Protein AF-A0A7S0RTR4-F1 (afdb_monomer_lite)

Organism: NCBI:txid1411642

InterPro domains:
  IPR001807 Chloride channel [PF00654] (13-163)
  IPR014743 Chloride channel, core [SSF81340] (13-173)
  IPR051280 Voltage-gated chloride channel/antiporter [PTHR11689] (12-235)

Structure (mmCIF, N/CA/C/O backbone):
data_AF-A0A7S0RTR4-F1
#
_entry.id   AF-A0A7S0RTR4-F1
#
loop_
_atom_site.group_PDB
_atom_site.id
_atom_site.type_symbol
_atom_site.label_atom_id
_atom_site.label_alt_id
_atom_site.label_comp_id
_atom_site.label_asym_id
_atom_site.label_entity_id
_atom_site.label_seq_id
_atom_site.pdbx_PDB_ins_code
_atom_site.Cartn_x
_atom_site.Cartn_y
_atom_site.Cartn_z
_atom_site.occupancy
_atom_site.B_iso_or_equiv
_atom_site.auth_seq_id
_atom_site.auth_comp_id
_atom_site.auth_asym_id
_atom_site.auth_atom_id
_atom_site.pdbx_PDB_model_num
ATOM 1 N N . TRP A 1 1 ? -17.927 -25.003 34.134 1.00 46.00 1 TRP A N 1
ATOM 2 C CA . TRP A 1 1 ? -18.240 -23.881 35.046 1.00 46.00 1 TRP A CA 1
ATOM 3 C C . TRP A 1 1 ? -17.272 -22.696 34.957 1.00 46.00 1 TRP A C 1
ATOM 5 O O . TRP A 1 1 ? -17.671 -21.596 35.304 1.00 46.00 1 TRP A O 1
ATOM 15 N N . THR A 1 2 ? -16.043 -22.855 34.451 1.00 53.84 2 THR A N 1
ATOM 16 C CA . THR A 1 2 ? -15.096 -21.739 34.222 1.00 53.84 2 THR A CA 1
ATOM 17 C C . THR A 1 2 ? -15.276 -21.030 32.872 1.00 53.84 2 THR A C 1
ATOM 19 O O . THR A 1 2 ? -15.109 -19.818 32.799 1.00 53.84 2 THR A O 1
ATOM 22 N N . SER A 1 3 ? -15.687 -21.747 31.818 1.00 53.72 3 SER A N 1
ATOM 23 C CA . SER A 1 3 ? -15.863 -21.176 30.467 1.00 53.72 3 SER A CA 1
ATOM 24 C C . SER A 1 3 ? -17.001 -20.142 30.365 1.00 53.72 3 SER A C 1
ATOM 26 O O . SER A 1 3 ? -16.826 -19.113 29.719 1.00 53.72 3 SER A O 1
ATOM 28 N N . SER A 1 4 ? -18.122 -20.342 31.071 1.00 60.97 4 SER A N 1
ATOM 29 C CA . SER A 1 4 ? -19.261 -19.409 31.041 1.00 60.97 4 SER A CA 1
ATOM 30 C C . SER A 1 4 ? -18.952 -18.061 31.700 1.00 60.97 4 SER A C 1
ATOM 32 O O . SER A 1 4 ? -19.387 -17.031 31.198 1.00 60.97 4 SER A O 1
ATOM 34 N N . ARG A 1 5 ? -18.146 -18.049 32.773 1.00 59.66 5 ARG A N 1
ATOM 35 C CA . ARG A 1 5 ? -17.701 -16.811 33.437 1.00 59.66 5 ARG A CA 1
ATOM 36 C C . ARG A 1 5 ? -16.736 -15.997 32.576 1.00 59.66 5 ARG A C 1
ATOM 38 O O . ARG A 1 5 ? -16.834 -14.775 32.560 1.00 59.66 5 ARG A O 1
ATOM 45 N N . LEU A 1 6 ? -15.844 -16.683 31.858 1.00 61.94 6 LEU A N 1
ATOM 46 C CA . LEU A 1 6 ? -14.823 -16.064 31.011 1.00 61.94 6 LEU A CA 1
ATOM 47 C C . LEU A 1 6 ? -15.450 -15.357 29.801 1.00 61.94 6 LEU A C 1
ATOM 49 O O . LEU A 1 6 ? -15.063 -14.237 29.472 1.00 61.94 6 LEU A O 1
ATOM 53 N N . MET A 1 7 ? -16.483 -15.961 29.206 1.00 59.41 7 MET A N 1
ATOM 54 C CA . MET A 1 7 ? -17.283 -15.305 28.169 1.00 59.41 7 MET A CA 1
ATOM 55 C C . MET A 1 7 ? -18.061 -14.107 28.720 1.00 59.41 7 MET A C 1
ATOM 57 O O . MET A 1 7 ? -18.040 -13.057 28.094 1.00 59.41 7 MET A O 1
ATOM 61 N N . THR A 1 8 ? -18.668 -14.199 29.911 1.00 61.03 8 THR A N 1
ATOM 62 C CA . THR A 1 8 ? -19.395 -13.051 30.488 1.00 61.03 8 THR A CA 1
ATOM 63 C C . THR A 1 8 ? -18.504 -11.867 30.860 1.00 61.03 8 THR A C 1
ATOM 65 O O . THR A 1 8 ? -18.966 -10.735 30.788 1.00 61.03 8 THR A O 1
ATOM 68 N N . THR A 1 9 ? -17.232 -12.088 31.209 1.00 59.88 9 THR A N 1
ATOM 69 C CA . THR A 1 9 ? -16.267 -10.989 31.404 1.00 59.88 9 THR A CA 1
ATOM 70 C C . THR A 1 9 ? -15.889 -10.292 30.098 1.00 59.88 9 THR A C 1
ATOM 72 O O . THR A 1 9 ? -15.644 -9.098 30.112 1.00 59.88 9 THR A O 1
ATOM 75 N N . MET A 1 10 ? -15.907 -10.993 28.960 1.00 61.84 10 MET A N 1
ATOM 76 C CA . MET A 1 10 ? -15.590 -10.408 27.647 1.00 61.84 10 MET A CA 1
ATOM 77 C C . MET A 1 10 ? -16.754 -9.612 27.030 1.00 61.84 10 MET A C 1
ATOM 79 O O . MET A 1 10 ? -16.586 -9.007 25.978 1.00 61.84 10 MET A O 1
ATOM 83 N N . LEU A 1 11 ? -17.933 -9.613 27.665 1.00 70.25 11 LEU A N 1
ATOM 84 C CA . LEU A 1 11 ? -19.121 -8.880 27.206 1.00 70.25 11 LEU A CA 1
ATOM 85 C C . LEU A 1 11 ? -19.118 -7.396 27.607 1.00 70.25 11 LEU A C 1
ATOM 87 O O . LEU A 1 11 ? -20.042 -6.672 27.248 1.00 70.25 11 LEU A O 1
ATOM 91 N N . CYS A 1 12 ? -18.131 -6.940 28.382 1.00 82.56 12 CYS A N 1
ATOM 92 C CA . CYS A 1 12 ? -17.994 -5.525 28.700 1.00 82.56 12 CYS A CA 1
ATOM 93 C C . CYS A 1 12 ? -17.461 -4.765 27.476 1.00 82.56 12 CYS A C 1
ATOM 95 O O . CYS A 1 12 ? -16.435 -5.147 26.912 1.00 82.56 12 CYS A O 1
ATOM 97 N N . ASP A 1 13 ? -18.103 -3.650 27.112 1.00 84.31 13 ASP A N 1
ATOM 98 C CA . ASP A 1 13 ? -17.699 -2.821 25.965 1.00 84.31 13 ASP A CA 1
ATOM 99 C C . ASP A 1 13 ? -16.234 -2.359 26.047 1.00 84.31 13 ASP A C 1
ATOM 101 O O . ASP A 1 13 ? -15.577 -2.173 25.024 1.00 84.31 13 ASP A O 1
ATOM 105 N N . LEU A 1 14 ? -15.707 -2.175 27.264 1.00 82.19 14 LEU A N 1
ATOM 106 C CA . LEU A 1 14 ? -14.312 -1.790 27.488 1.00 82.19 14 LEU A CA 1
ATOM 107 C C . LEU A 1 14 ? -13.348 -2.906 27.089 1.00 82.19 14 LEU A C 1
ATOM 109 O O . LEU A 1 14 ? -12.435 -2.669 26.301 1.00 82.19 14 LEU A O 1
ATOM 113 N N . ASP A 1 15 ? -13.582 -4.121 27.581 1.00 83.94 15 ASP A N 1
ATOM 114 C CA . ASP A 1 15 ? -12.740 -5.272 27.261 1.00 83.94 15 ASP A CA 1
ATOM 115 C C . ASP A 1 15 ? -12.837 -5.599 25.766 1.00 83.94 15 ASP A C 1
ATOM 117 O O . ASP A 1 15 ? -11.818 -5.818 25.111 1.00 83.94 15 ASP A O 1
ATOM 121 N N . GLN A 1 16 ? -14.041 -5.531 25.187 1.00 86.69 16 GLN A N 1
ATOM 122 C CA . GLN A 1 16 ? -14.240 -5.729 23.752 1.00 86.69 16 GLN A CA 1
ATOM 123 C C . GLN A 1 16 ? -13.432 -4.723 22.919 1.00 86.69 16 GLN A C 1
ATOM 125 O O . GLN A 1 16 ? -12.787 -5.117 21.946 1.00 86.69 16 GLN A O 1
ATOM 130 N N . ARG A 1 17 ? -13.419 -3.440 23.300 1.00 87.06 17 ARG A N 1
ATOM 131 C CA . ARG A 1 17 ? -12.598 -2.421 22.627 1.00 87.06 17 ARG A CA 1
ATOM 132 C C . ARG A 1 17 ? -11.110 -2.722 22.748 1.00 87.06 17 ARG A C 1
ATOM 134 O O . ARG A 1 17 ? -10.417 -2.656 21.741 1.00 87.06 17 ARG A O 1
ATOM 141 N N . GLU A 1 18 ? -10.622 -3.107 23.928 1.00 89.50 18 GLU A N 1
ATOM 142 C CA . GLU A 1 18 ? -9.210 -3.476 24.111 1.00 89.50 18 GLU A CA 1
ATOM 143 C C . GLU A 1 18 ? -8.804 -4.664 23.224 1.00 89.50 18 GLU A C 1
ATOM 145 O O . GLU A 1 18 ? -7.737 -4.632 22.605 1.00 89.50 18 GLU A O 1
ATOM 150 N N . PHE A 1 19 ? -9.657 -5.688 23.107 1.00 90.81 19 PHE A N 1
ATOM 151 C CA . PHE A 1 19 ? -9.400 -6.833 22.228 1.00 90.81 19 PHE A CA 1
ATOM 152 C C . PHE A 1 19 ? -9.439 -6.460 20.744 1.00 90.81 19 PHE A C 1
ATOM 154 O O . PHE A 1 19 ? -8.596 -6.938 19.983 1.00 90.81 19 PHE A O 1
ATOM 161 N N . ILE A 1 20 ? -10.367 -5.594 20.325 1.00 91.62 20 ILE A N 1
ATOM 162 C CA . ILE A 1 20 ? -10.422 -5.091 18.944 1.00 91.62 20 ILE A CA 1
ATOM 163 C C . ILE A 1 20 ? -9.161 -4.279 18.625 1.00 91.62 20 ILE A C 1
ATOM 165 O O . ILE A 1 20 ? -8.545 -4.512 17.586 1.00 91.62 20 ILE A O 1
ATOM 169 N N . SER A 1 21 ? -8.725 -3.397 19.529 1.00 92.81 21 SER A N 1
ATOM 170 C CA . SER A 1 21 ? -7.491 -2.617 19.376 1.00 92.81 21 SER A CA 1
ATOM 171 C C . SER A 1 21 ? -6.255 -3.512 19.282 1.00 92.81 21 SER A C 1
ATOM 173 O O . SER A 1 21 ? -5.418 -3.326 18.398 1.00 92.81 21 SER A O 1
ATOM 175 N N . ALA A 1 22 ? -6.155 -4.525 20.148 1.00 94.19 22 ALA A N 1
ATOM 176 C CA . ALA A 1 22 ? -5.071 -5.502 20.100 1.00 94.19 22 ALA A CA 1
ATOM 177 C C . ALA A 1 22 ? -5.092 -6.312 18.792 1.00 94.19 22 ALA A C 1
ATOM 179 O O . ALA A 1 22 ? -4.041 -6.557 18.195 1.00 94.19 22 ALA A O 1
ATOM 180 N N . GLY A 1 23 ? -6.278 -6.688 18.306 1.00 94.81 23 GLY A N 1
ATOM 181 C CA . GLY A 1 23 ? -6.461 -7.368 17.023 1.00 94.81 23 GLY A CA 1
ATOM 182 C C . GLY A 1 23 ? -6.037 -6.508 15.831 1.00 94.81 23 GLY A C 1
ATOM 183 O O . GLY A 1 23 ? -5.263 -6.972 14.995 1.00 94.81 23 GLY A O 1
ATOM 184 N N . ALA A 1 24 ? -6.468 -5.244 15.789 1.00 94.50 24 ALA A N 1
ATOM 185 C CA . ALA A 1 24 ? -6.083 -4.283 14.754 1.00 94.50 24 ALA A CA 1
ATOM 186 C C . ALA A 1 24 ? -4.562 -4.052 14.730 1.00 94.50 24 ALA A C 1
ATOM 188 O O . ALA A 1 24 ? -3.939 -4.152 13.670 1.00 94.50 24 ALA A O 1
ATOM 189 N N . ALA A 1 25 ? -3.947 -3.849 15.902 1.00 95.81 25 ALA A N 1
ATOM 190 C CA . ALA A 1 25 ? -2.497 -3.716 16.029 1.00 95.81 25 ALA A CA 1
ATOM 191 C C . ALA A 1 25 ? -1.758 -4.965 15.524 1.00 95.81 25 ALA A C 1
ATOM 193 O O . ALA A 1 25 ? -0.760 -4.853 14.812 1.00 95.81 25 ALA A O 1
ATOM 194 N N . SER A 1 26 ? -2.269 -6.155 15.851 1.00 96.31 26 SER A N 1
ATOM 195 C CA . SER A 1 26 ? -1.676 -7.433 15.441 1.00 96.31 26 SER A CA 1
ATOM 196 C C . SER A 1 26 ? -1.783 -7.682 13.938 1.00 96.31 26 SER A C 1
ATOM 198 O O . SER A 1 26 ? -0.823 -8.153 13.331 1.00 96.31 26 SER A O 1
ATOM 200 N N . GLY A 1 27 ? -2.913 -7.324 13.323 1.00 94.50 27 GLY A N 1
ATOM 201 C CA . GLY A 1 27 ? -3.106 -7.423 11.876 1.00 94.50 27 GLY A CA 1
ATOM 202 C C . GLY A 1 27 ? -2.126 -6.542 11.101 1.00 94.50 27 GLY A C 1
ATOM 203 O O . GLY A 1 27 ? -1.465 -7.018 10.179 1.00 94.50 27 GLY A O 1
ATOM 204 N N . LEU A 1 28 ? -1.956 -5.286 11.522 1.00 94.31 28 LEU A N 1
ATOM 205 C CA . LEU A 1 28 ? -0.977 -4.382 10.909 1.00 94.31 28 LEU A CA 1
ATOM 206 C C . LEU A 1 28 ? 0.467 -4.836 11.132 1.00 94.31 28 LEU A C 1
ATOM 208 O O . LEU A 1 28 ? 1.286 -4.774 10.214 1.00 94.31 28 LEU A O 1
ATOM 212 N N . ALA A 1 29 ? 0.776 -5.336 12.328 1.00 94.81 29 ALA A N 1
ATOM 213 C CA . ALA A 1 29 ? 2.088 -5.888 12.640 1.00 94.81 29 ALA A CA 1
ATOM 214 C C . ALA A 1 29 ? 2.427 -7.112 11.776 1.00 94.81 29 ALA A C 1
ATOM 216 O O . ALA A 1 29 ? 3.575 -7.259 11.359 1.00 94.81 29 ALA A O 1
ATOM 217 N N . ALA A 1 30 ? 1.448 -7.970 11.476 1.00 93.25 30 ALA A N 1
ATOM 218 C CA . ALA A 1 30 ? 1.622 -9.097 10.564 1.00 93.25 30 ALA A CA 1
ATOM 219 C C . ALA A 1 30 ? 1.778 -8.636 9.101 1.00 93.25 30 ALA A C 1
ATOM 221 O O . ALA A 1 30 ? 2.654 -9.125 8.391 1.00 93.25 30 ALA A O 1
ATOM 222 N N . ALA A 1 31 ? 0.985 -7.658 8.653 1.00 91.62 31 ALA A N 1
ATOM 223 C CA . ALA A 1 31 ? 1.050 -7.158 7.278 1.00 91.62 31 ALA A CA 1
ATOM 224 C C . ALA A 1 31 ? 2.413 -6.523 6.943 1.00 91.62 31 ALA A C 1
ATOM 226 O O . ALA A 1 31 ? 3.018 -6.859 5.926 1.00 91.62 31 ALA A O 1
ATOM 227 N N . PHE A 1 32 ? 2.922 -5.653 7.821 1.00 90.06 32 PHE A N 1
ATOM 228 C CA . PHE A 1 32 ? 4.122 -4.846 7.553 1.00 90.06 32 PHE A CA 1
ATOM 229 C C . PHE A 1 32 ? 5.375 -5.284 8.321 1.00 90.06 32 PHE A C 1
ATOM 231 O O . PHE A 1 32 ? 6.444 -4.711 8.130 1.00 90.06 32 PHE A O 1
ATOM 238 N N . GLY A 1 33 ? 5.265 -6.242 9.247 1.00 90.00 33 GLY A N 1
ATOM 239 C CA . GLY A 1 33 ? 6.377 -6.608 10.133 1.00 90.00 33 GLY A CA 1
ATOM 240 C C . GLY A 1 33 ? 6.748 -5.513 11.148 1.00 90.00 33 GLY A C 1
ATOM 241 O O . GLY A 1 33 ? 7.863 -5.509 11.665 1.00 90.00 33 GLY A O 1
ATOM 242 N N . ALA A 1 34 ? 5.840 -4.568 11.432 1.00 92.56 34 ALA A N 1
ATOM 243 C CA . ALA A 1 34 ? 6.093 -3.384 12.259 1.00 92.56 34 ALA A CA 1
ATOM 244 C C . ALA A 1 34 ? 5.172 -3.335 13.503 1.00 92.56 34 ALA A C 1
ATOM 246 O O . ALA A 1 34 ? 4.148 -2.645 13.489 1.00 92.56 34 ALA A O 1
ATOM 247 N N . PRO A 1 35 ? 5.516 -4.024 14.611 1.00 93.81 35 PRO A N 1
ATOM 248 C CA . PRO A 1 35 ? 4.633 -4.146 15.775 1.00 93.81 35 PRO A CA 1
ATOM 249 C C . PRO A 1 35 ? 4.355 -2.814 16.479 1.00 93.81 35 PRO A C 1
ATOM 251 O O . PRO A 1 35 ? 3.227 -2.561 16.889 1.00 93.81 35 PRO A O 1
ATOM 254 N N . ILE A 1 36 ? 5.352 -1.927 16.574 1.00 95.25 36 ILE A N 1
ATOM 255 C CA . ILE A 1 36 ? 5.169 -0.593 17.170 1.00 95.25 36 ILE A CA 1
ATOM 256 C C . ILE A 1 36 ? 4.231 0.258 16.303 1.00 95.25 36 ILE A C 1
ATOM 258 O O . ILE A 1 36 ? 3.356 0.932 16.838 1.00 95.25 36 ILE A O 1
ATOM 262 N N . GLY A 1 37 ? 4.367 0.180 14.974 1.00 94.12 37 GLY A N 1
ATOM 263 C CA . GLY A 1 37 ? 3.492 0.887 14.035 1.00 94.12 37 GLY A CA 1
ATOM 264 C C . GLY A 1 37 ? 2.032 0.449 14.161 1.00 94.12 37 GLY A C 1
ATOM 265 O O . GLY A 1 37 ? 1.149 1.296 14.235 1.00 94.12 37 GLY A O 1
ATOM 266 N N . GLY A 1 38 ? 1.780 -0.859 14.291 1.00 94.06 38 GLY A N 1
ATOM 267 C CA . GLY A 1 38 ? 0.431 -1.385 14.522 1.00 94.06 38 GLY A CA 1
ATOM 268 C C . GLY A 1 38 ? -0.201 -0.883 15.825 1.00 94.06 38 GLY A C 1
ATOM 269 O O . GLY A 1 38 ? -1.381 -0.539 15.847 1.00 94.06 38 GLY A O 1
ATOM 270 N N . VAL A 1 39 ? 0.578 -0.785 16.909 1.00 95.25 39 VAL A N 1
ATOM 271 C CA . VAL A 1 39 ? 0.089 -0.240 18.190 1.00 95.25 39 VAL A CA 1
ATOM 272 C C . VAL A 1 39 ? -0.204 1.254 18.091 1.00 95.25 39 VAL A C 1
ATOM 274 O O . VAL A 1 39 ? -1.216 1.694 18.625 1.00 95.25 39 VAL A O 1
ATOM 277 N N . LEU A 1 40 ? 0.650 2.026 17.413 1.00 94.75 40 LEU A N 1
ATOM 278 C CA . LEU A 1 40 ? 0.428 3.458 17.191 1.00 94.75 40 LEU A CA 1
ATOM 279 C C . LEU A 1 40 ? -0.821 3.716 16.341 1.00 94.75 40 LEU A C 1
ATOM 281 O O . LEU A 1 40 ? -1.595 4.605 16.673 1.00 94.75 40 LEU A O 1
ATOM 285 N N . PHE A 1 41 ? -1.070 2.890 15.325 1.00 93.75 41 PHE A N 1
ATOM 286 C CA . PHE A 1 41 ? -2.312 2.953 14.557 1.00 93.75 41 PHE A CA 1
ATOM 287 C C . PHE A 1 41 ? -3.541 2.653 15.423 1.00 93.75 41 PHE A C 1
ATOM 289 O O . PHE A 1 41 ? -4.530 3.378 15.382 1.00 93.75 41 PHE A O 1
ATOM 296 N N . ALA A 1 42 ? -3.489 1.599 16.244 1.00 92.69 42 ALA A N 1
ATOM 297 C CA . ALA A 1 42 ? -4.597 1.284 17.144 1.00 92.69 42 ALA A CA 1
ATOM 298 C C . ALA A 1 42 ? -4.831 2.403 18.177 1.00 92.69 42 ALA A C 1
ATOM 300 O O . ALA A 1 42 ? -5.971 2.685 18.532 1.00 92.69 42 ALA A O 1
ATOM 301 N N . LEU A 1 43 ? -3.760 3.056 18.632 1.00 91.06 43 LEU A N 1
ATOM 302 C CA . LEU A 1 43 ? -3.807 4.244 19.484 1.00 91.06 43 LEU A CA 1
ATOM 303 C C . LEU A 1 43 ? -4.506 5.430 18.808 1.00 91.06 43 LEU A C 1
ATOM 305 O O . LEU A 1 43 ? -5.279 6.121 19.465 1.00 91.06 43 LEU A O 1
ATOM 309 N N . GLU A 1 44 ? -4.225 5.663 17.528 1.00 91.88 44 GLU A N 1
ATOM 310 C CA . GLU A 1 44 ? -4.778 6.771 16.743 1.00 91.88 44 GLU A CA 1
ATOM 311 C C . GLU A 1 44 ? -6.267 6.566 16.413 1.00 91.88 44 GLU A C 1
ATOM 313 O O . GLU A 1 44 ? -7.063 7.490 16.570 1.00 91.88 44 GLU A O 1
ATOM 318 N N . GLU A 1 45 ? -6.662 5.345 16.038 1.00 88.19 45 GLU A N 1
ATOM 319 C CA . GLU A 1 45 ? -8.001 5.059 15.500 1.00 88.19 45 GLU A CA 1
ATOM 320 C C . GLU A 1 45 ? -8.997 4.478 16.521 1.00 88.19 45 GLU A C 1
ATOM 322 O O . GLU A 1 45 ? -10.205 4.696 16.411 1.00 88.19 45 GLU A O 1
ATOM 327 N N . ALA A 1 46 ? -8.544 3.703 17.515 1.00 77.19 46 ALA A N 1
ATOM 328 C CA . ALA A 1 46 ? -9.454 2.840 18.277 1.00 77.19 46 ALA A CA 1
ATOM 329 C C . ALA A 1 46 ? -9.970 3.434 19.600 1.00 77.19 46 ALA A C 1
ATOM 331 O O . ALA A 1 46 ? -10.999 2.974 20.107 1.00 77.19 46 ALA A O 1
ATOM 332 N N . SER A 1 47 ? -9.312 4.439 20.198 1.00 68.75 47 SER A N 1
ATOM 333 C CA . SER A 1 47 ? -9.854 5.065 21.415 1.00 68.75 47 SER A CA 1
ATOM 334 C C . SER A 1 47 ? -9.307 6.457 21.724 1.00 68.75 47 SER A C 1
ATOM 336 O O . SER A 1 47 ? -8.101 6.669 21.728 1.00 68.75 47 SER A O 1
ATOM 338 N N . SER A 1 48 ? -10.188 7.362 22.159 1.00 75.31 48 SER A N 1
ATOM 339 C CA . SER A 1 48 ? -9.806 8.689 22.669 1.00 75.31 48 SER A CA 1
ATOM 340 C C . SER A 1 48 ? -9.139 8.661 24.054 1.00 75.31 48 SER A C 1
ATOM 342 O O . SER A 1 48 ? -8.467 9.618 24.425 1.00 75.31 48 SER A O 1
ATOM 344 N N . PHE A 1 49 ? -9.328 7.588 24.833 1.00 78.44 49 PHE A N 1
ATOM 345 C CA . PHE A 1 49 ? -8.742 7.419 26.166 1.00 78.44 49 PHE A CA 1
ATOM 346 C C . PHE A 1 49 ? -7.940 6.124 26.220 1.00 78.44 49 PHE A C 1
ATOM 348 O O . PHE A 1 49 ? -8.518 5.039 26.202 1.00 78.44 49 PHE A O 1
ATOM 355 N N . TRP A 1 50 ? -6.616 6.245 26.326 1.00 86.06 50 TRP A N 1
ATOM 356 C CA . TRP A 1 50 ? -5.709 5.104 26.263 1.00 86.06 50 TRP A CA 1
ATOM 357 C C . TRP A 1 50 ? -4.886 4.936 27.544 1.00 86.06 50 TRP A C 1
ATOM 359 O O . TRP A 1 50 ? -4.285 5.879 28.055 1.00 86.06 50 TRP A O 1
ATOM 369 N N . SER A 1 51 ? -4.835 3.705 28.059 1.00 89.00 51 SER A N 1
ATOM 370 C CA . SER A 1 51 ? -4.082 3.334 29.264 1.00 89.00 51 SER A CA 1
ATOM 371 C C . SER A 1 51 ? -2.776 2.624 28.910 1.00 89.00 51 SER A C 1
ATOM 373 O O . SER A 1 51 ? -2.735 1.789 28.008 1.00 89.00 51 SER A O 1
ATOM 375 N N . HIS A 1 52 ? -1.718 2.860 29.695 1.00 90.50 52 HIS A N 1
ATOM 376 C CA . HIS A 1 52 ? -0.428 2.170 29.541 1.00 90.50 52 HIS A CA 1
ATOM 377 C C . HIS A 1 52 ? -0.547 0.636 29.554 1.00 90.50 52 HIS A C 1
ATOM 379 O O . HIS A 1 52 ? 0.214 -0.052 28.872 1.00 90.50 52 HIS A O 1
ATOM 385 N N . LYS A 1 53 ? -1.517 0.082 30.298 1.00 90.56 53 LYS A N 1
ATOM 386 C CA . LYS A 1 53 ? -1.754 -1.371 30.335 1.00 90.56 53 LYS A CA 1
ATOM 387 C C . LYS A 1 53 ? -2.243 -1.895 28.983 1.00 90.56 53 LYS A C 1
ATOM 389 O O . LYS A 1 53 ? -1.825 -2.973 28.569 1.00 90.56 53 LYS A O 1
ATOM 394 N N . VAL A 1 54 ? -3.082 -1.124 28.292 1.00 90.19 54 VAL A N 1
ATOM 395 C CA . VAL A 1 54 ? -3.615 -1.470 26.967 1.00 90.19 54 VAL A CA 1
ATOM 396 C C . VAL A 1 54 ? -2.510 -1.401 25.923 1.00 90.19 54 VAL A C 1
ATOM 398 O O . VAL A 1 54 ? -2.395 -2.320 25.114 1.00 90.19 54 VAL A O 1
ATOM 401 N N . THR A 1 55 ? -1.624 -0.398 26.003 1.00 93.50 55 THR A N 1
ATOM 402 C CA . THR A 1 55 ? -0.450 -0.303 25.116 1.00 93.50 55 THR A CA 1
ATOM 403 C C . THR A 1 55 ? 0.385 -1.572 25.182 1.00 93.50 55 THR A C 1
ATOM 405 O O . THR A 1 55 ? 0.713 -2.149 24.151 1.00 93.50 55 THR A O 1
ATOM 408 N N . TRP A 1 56 ? 0.706 -2.028 26.396 1.00 94.81 56 TRP A N 1
ATOM 409 C CA . TRP A 1 56 ? 1.536 -3.214 26.580 1.00 94.81 56 TRP A CA 1
ATOM 410 C C . TRP A 1 56 ? 0.856 -4.488 26.070 1.00 94.81 56 TRP A C 1
ATOM 412 O O . TRP A 1 56 ? 1.497 -5.307 25.416 1.00 94.81 56 TRP A O 1
ATOM 422 N N . ARG A 1 57 ? -0.453 -4.636 26.313 1.00 93.88 57 ARG A N 1
ATOM 423 C CA . ARG A 1 57 ? -1.248 -5.765 25.801 1.00 93.88 57 ARG A CA 1
ATOM 424 C C . ARG A 1 57 ? -1.269 -5.797 24.271 1.00 93.88 57 ARG A C 1
ATOM 426 O O . ARG A 1 57 ? -1.002 -6.848 23.695 1.00 93.88 57 ARG A O 1
ATOM 433 N N . CYS A 1 58 ? -1.517 -4.653 23.630 1.00 94.88 58 CYS A N 1
ATOM 434 C CA . CYS A 1 58 ? -1.516 -4.528 22.170 1.00 94.88 58 CYS A CA 1
ATOM 435 C C . CYS A 1 58 ? -0.120 -4.746 21.575 1.00 94.88 58 CYS A C 1
ATOM 437 O O . CYS A 1 58 ? 0.022 -5.363 20.525 1.00 94.88 58 CYS A O 1
ATOM 439 N N . PHE A 1 59 ? 0.927 -4.263 22.247 1.00 95.94 59 PHE A N 1
ATOM 440 C CA . PHE A 1 59 ? 2.302 -4.475 21.806 1.00 95.94 59 PHE A CA 1
ATOM 441 C C . PHE A 1 59 ? 2.696 -5.946 21.870 1.00 95.94 59 PHE A C 1
ATOM 443 O O . PHE A 1 59 ? 3.268 -6.464 20.915 1.00 95.94 59 PHE A O 1
ATOM 450 N N . LEU A 1 60 ? 2.352 -6.637 22.960 1.00 96.44 60 LEU A N 1
ATOM 451 C CA . LEU A 1 60 ? 2.628 -8.061 23.092 1.00 96.44 60 LEU A CA 1
ATOM 452 C C . LEU A 1 60 ? 1.892 -8.871 22.019 1.00 96.44 60 LEU A C 1
ATOM 454 O O . LEU A 1 60 ? 2.504 -9.736 21.396 1.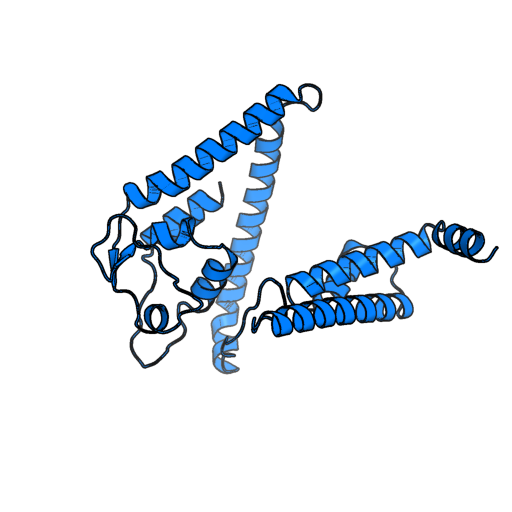00 96.44 60 LEU A O 1
ATOM 458 N N . SER A 1 61 ? 0.612 -8.580 21.763 1.00 96.56 61 SER A N 1
ATOM 459 C CA . SER A 1 61 ? -0.142 -9.274 20.714 1.00 96.56 61 SER A CA 1
ATOM 460 C C . SER A 1 61 ? 0.449 -9.016 19.324 1.00 96.56 61 SER A C 1
ATOM 462 O O . SER A 1 61 ? 0.656 -9.960 18.562 1.00 96.56 61 SER A O 1
ATOM 464 N N . ALA A 1 62 ? 0.814 -7.766 19.027 1.00 96.50 62 ALA A N 1
ATOM 465 C CA . ALA A 1 62 ? 1.447 -7.379 17.772 1.00 96.50 62 ALA A CA 1
ATOM 466 C C . ALA A 1 62 ? 2.815 -8.044 17.566 1.00 96.50 62 ALA A C 1
ATOM 468 O O . ALA A 1 62 ? 3.083 -8.592 16.498 1.00 96.50 62 ALA A O 1
ATOM 469 N N . ALA A 1 63 ? 3.662 -8.059 18.598 1.00 95.69 63 ALA A N 1
ATOM 470 C CA . ALA A 1 63 ? 4.965 -8.716 18.552 1.00 95.69 63 ALA A CA 1
ATOM 471 C C . ALA A 1 63 ? 4.835 -10.231 18.337 1.00 95.69 63 ALA A C 1
ATOM 473 O O . ALA A 1 63 ? 5.593 -10.807 17.557 1.00 95.69 63 ALA A O 1
ATOM 474 N N . MET A 1 64 ? 3.856 -10.875 18.984 1.00 95.75 64 MET A N 1
ATOM 475 C CA . MET A 1 64 ? 3.577 -12.296 18.766 1.00 95.75 64 MET A CA 1
ATOM 476 C C . MET A 1 64 ? 3.080 -12.571 17.348 1.00 95.75 64 MET A C 1
ATOM 478 O O . MET A 1 64 ? 3.523 -13.542 16.742 1.00 95.75 64 MET A O 1
ATOM 482 N N . ALA A 1 65 ? 2.227 -11.714 16.784 1.00 95.19 65 ALA A N 1
ATOM 483 C CA . ALA A 1 65 ? 1.763 -11.866 15.407 1.00 95.19 65 ALA A CA 1
ATOM 484 C C . ALA A 1 65 ? 2.921 -11.804 14.395 1.00 95.19 65 ALA A C 1
ATOM 486 O O . ALA A 1 65 ? 3.055 -12.706 13.566 1.00 95.19 65 ALA A O 1
ATOM 487 N N . SER A 1 66 ? 3.806 -10.806 14.507 1.00 92.69 66 SER A N 1
ATOM 488 C CA . SER A 1 66 ? 5.004 -10.723 13.658 1.00 92.69 66 SER A CA 1
ATOM 489 C C . SER A 1 66 ? 5.949 -11.912 13.873 1.00 92.69 66 SER A C 1
ATOM 491 O O . SER A 1 66 ? 6.489 -12.447 12.908 1.00 92.69 66 SER A O 1
ATOM 493 N N . PHE A 1 67 ? 6.127 -12.370 15.118 1.00 91.75 67 PHE A N 1
ATOM 494 C CA . PHE A 1 67 ? 6.958 -13.538 15.421 1.00 91.75 67 PHE A CA 1
ATOM 495 C C . PHE A 1 67 ? 6.413 -14.823 14.784 1.00 91.75 67 PHE A C 1
ATOM 497 O O . PHE A 1 67 ? 7.172 -15.568 14.161 1.00 91.75 67 PHE A O 1
ATOM 504 N N . VAL A 1 68 ? 5.106 -15.076 14.906 1.00 93.38 68 VAL A N 1
ATOM 505 C CA . VAL A 1 68 ? 4.457 -16.258 14.319 1.00 93.38 68 VAL A CA 1
ATOM 506 C C . VAL A 1 68 ? 4.596 -16.232 12.802 1.00 93.38 68 VAL A C 1
ATOM 508 O O . VAL A 1 68 ? 5.037 -17.225 12.226 1.00 93.38 68 VAL A O 1
ATOM 511 N N . LEU A 1 69 ? 4.300 -15.099 12.158 1.00 91.00 69 LEU A N 1
ATOM 512 C CA . LEU A 1 69 ? 4.426 -14.984 10.706 1.00 91.00 69 LEU A CA 1
ATOM 513 C C . LEU A 1 69 ? 5.876 -15.163 10.241 1.00 91.00 69 LEU A C 1
ATOM 515 O O . LEU A 1 69 ? 6.129 -15.942 9.329 1.00 91.00 69 LEU A O 1
ATOM 519 N N . SER A 1 70 ? 6.840 -14.523 10.904 1.00 87.50 70 SER A N 1
ATOM 520 C CA . SER A 1 70 ? 8.257 -14.670 10.557 1.00 87.50 70 SER A CA 1
ATOM 521 C C . SER A 1 70 ? 8.758 -16.107 10.754 1.00 87.50 70 SER A C 1
ATOM 523 O O . SER A 1 70 ? 9.569 -16.596 9.966 1.00 87.50 70 SER A O 1
ATOM 525 N N . THR A 1 71 ? 8.247 -16.815 11.765 1.00 89.38 71 THR A N 1
ATOM 526 C CA . THR A 1 71 ? 8.570 -18.231 11.990 1.00 89.38 71 THR A CA 1
ATOM 527 C C . THR A 1 71 ? 8.002 -19.108 10.877 1.00 89.38 71 THR A C 1
ATOM 529 O O . THR A 1 71 ? 8.723 -19.945 10.339 1.00 89.38 71 THR A O 1
ATOM 532 N N . LEU A 1 72 ? 6.743 -18.888 10.487 1.00 88.81 72 LEU A N 1
ATOM 533 C CA . LEU A 1 72 ? 6.109 -19.616 9.385 1.00 88.81 72 LEU A CA 1
ATOM 534 C C . LEU A 1 72 ? 6.818 -19.351 8.052 1.00 88.81 72 LEU A C 1
ATOM 536 O O . LEU A 1 72 ? 7.141 -20.297 7.336 1.00 88.81 72 LEU A O 1
ATOM 540 N N . ASN A 1 73 ? 7.143 -18.092 7.759 1.00 86.62 73 ASN A N 1
ATOM 541 C CA . ASN A 1 73 ? 7.910 -17.713 6.573 1.00 86.62 73 ASN A CA 1
ATOM 542 C C . ASN A 1 73 ? 9.261 -18.434 6.536 1.00 86.62 73 ASN A C 1
ATOM 544 O O . ASN A 1 73 ? 9.606 -19.035 5.522 1.00 86.62 73 ASN A O 1
ATOM 548 N N . ARG A 1 74 ? 9.978 -18.481 7.667 1.00 83.31 74 ARG A N 1
ATOM 549 C CA . ARG A 1 74 ? 11.242 -19.221 7.780 1.00 83.31 74 ARG A CA 1
ATOM 550 C C . ARG A 1 74 ? 11.069 -20.724 7.552 1.00 83.31 74 ARG A C 1
ATOM 552 O O . ARG A 1 74 ? 11.922 -21.324 6.908 1.00 83.31 74 ARG A O 1
ATOM 559 N N . CYS A 1 75 ? 9.987 -21.335 8.039 1.00 84.38 75 CYS A N 1
ATOM 560 C CA . CYS A 1 75 ? 9.682 -2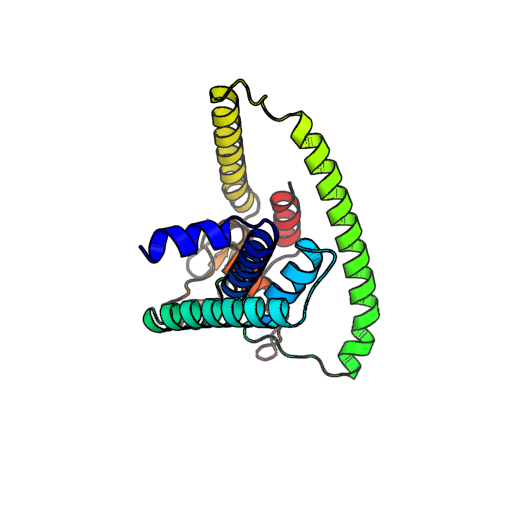2.744 7.758 1.00 84.38 75 CYS A CA 1
ATOM 561 C C . CYS A 1 75 ? 9.470 -23.015 6.260 1.00 84.38 75 CYS A C 1
ATOM 563 O O . CYS A 1 75 ? 9.772 -24.110 5.794 1.00 84.38 75 CYS A O 1
ATOM 565 N N . HIS A 1 76 ? 8.985 -22.021 5.516 1.00 79.56 76 HIS A N 1
ATOM 566 C CA . HIS A 1 76 ? 8.790 -22.076 4.068 1.00 79.56 76 HIS A CA 1
ATOM 567 C C . HIS A 1 76 ? 9.960 -21.476 3.258 1.00 79.56 76 HIS A C 1
ATOM 569 O O . HIS A 1 76 ? 9.815 -21.271 2.058 1.00 79.56 76 HIS A O 1
ATOM 575 N N . ASN A 1 77 ? 11.123 -21.232 3.881 1.00 72.19 77 ASN A N 1
ATOM 576 C CA . ASN A 1 77 ? 12.318 -20.617 3.274 1.00 72.19 77 ASN A CA 1
ATOM 577 C C . ASN A 1 77 ? 12.126 -19.191 2.718 1.00 72.19 77 ASN A C 1
ATOM 579 O O . ASN A 1 77 ? 12.934 -18.728 1.917 1.00 72.19 77 ASN A O 1
ATOM 583 N N . PHE A 1 78 ? 11.114 -18.456 3.179 1.00 70.19 78 PHE A N 1
ATOM 584 C CA . PHE A 1 78 ? 10.970 -17.031 2.885 1.00 70.19 78 PHE A CA 1
ATOM 585 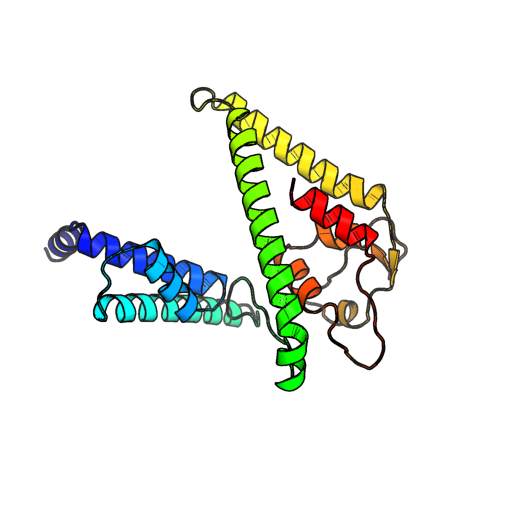C C . PHE A 1 78 ? 11.791 -16.183 3.866 1.00 70.19 78 PHE A C 1
ATOM 587 O O . PHE A 1 78 ? 11.806 -16.424 5.077 1.00 70.19 78 PHE A O 1
ATOM 594 N N . THR A 1 79 ? 12.456 -15.146 3.356 1.00 65.56 79 THR A N 1
ATOM 595 C CA . THR A 1 79 ? 13.310 -14.222 4.131 1.00 65.56 79 THR A CA 1
ATOM 596 C C . THR A 1 79 ? 12.556 -12.996 4.665 1.00 65.56 79 THR A C 1
ATOM 598 O O . THR A 1 79 ? 13.163 -12.062 5.191 1.00 65.56 79 THR A O 1
ATOM 601 N N . THR A 1 80 ? 11.226 -12.987 4.566 1.00 67.88 80 THR A N 1
ATOM 602 C CA . THR A 1 80 ? 10.377 -11.829 4.868 1.00 67.88 80 THR A CA 1
ATOM 603 C C . THR A 1 80 ? 9.892 -11.813 6.324 1.00 67.88 80 THR A C 1
ATOM 605 O O . THR A 1 80 ? 9.467 -12.824 6.891 1.00 67.88 80 THR A O 1
ATOM 608 N N . THR A 1 81 ? 9.952 -10.637 6.956 1.00 69.50 81 THR A N 1
ATOM 609 C CA . THR A 1 81 ? 9.511 -10.401 8.349 1.00 69.50 81 THR A CA 1
ATOM 610 C C . THR A 1 81 ? 8.025 -10.052 8.474 1.00 69.50 81 THR A C 1
ATOM 612 O O . THR A 1 81 ? 7.447 -10.200 9.550 1.00 69.50 81 THR A O 1
ATOM 615 N N . GLY A 1 82 ? 7.405 -9.617 7.379 1.00 75.94 82 GLY A N 1
ATOM 616 C CA . GLY A 1 82 ? 5.975 -9.357 7.225 1.00 75.94 82 GLY A CA 1
ATOM 617 C C . GLY A 1 82 ? 5.513 -9.789 5.833 1.00 75.94 82 GLY A C 1
ATOM 618 O O . GLY A 1 82 ? 6.323 -10.278 5.045 1.00 75.94 82 GLY A O 1
ATOM 619 N N . MET A 1 83 ? 4.229 -9.604 5.524 1.00 78.81 83 MET A N 1
ATOM 620 C CA . MET A 1 83 ? 3.692 -9.898 4.186 1.00 78.81 83 MET A CA 1
ATOM 621 C C . MET A 1 83 ? 4.313 -8.994 3.113 1.00 78.81 83 MET A C 1
ATOM 623 O O . MET A 1 83 ? 4.615 -9.460 2.024 1.00 78.81 83 MET A O 1
ATOM 627 N N . ILE A 1 84 ? 4.563 -7.725 3.447 1.00 79.62 84 ILE A N 1
ATOM 628 C CA . ILE A 1 84 ? 5.322 -6.788 2.613 1.00 79.62 84 ILE A CA 1
ATOM 629 C C . ILE A 1 84 ? 6.616 -6.451 3.355 1.00 79.62 84 ILE A C 1
ATOM 631 O O . ILE A 1 84 ? 6.573 -5.900 4.456 1.00 79.62 84 ILE A O 1
ATOM 635 N N . SER A 1 85 ? 7.772 -6.782 2.772 1.00 73.69 85 SER A N 1
ATOM 636 C CA . SER A 1 85 ? 9.081 -6.578 3.401 1.00 73.69 85 SER A CA 1
ATOM 637 C C . SER A 1 85 ? 9.949 -5.641 2.563 1.00 73.69 85 SER A C 1
ATOM 639 O O . SER A 1 85 ? 10.356 -5.964 1.453 1.00 73.69 85 SER A O 1
ATOM 641 N N . LEU A 1 86 ? 10.239 -4.457 3.104 1.00 75.25 86 LEU A N 1
ATOM 642 C CA . LEU A 1 86 ? 11.109 -3.459 2.477 1.00 75.25 86 LEU A CA 1
ATOM 643 C C . LEU A 1 86 ? 12.536 -3.610 3.014 1.00 75.25 86 LEU A C 1
ATOM 645 O O . LEU A 1 86 ? 12.980 -2.841 3.867 1.00 75.25 86 LEU A O 1
ATOM 649 N N . ASN A 1 87 ? 13.244 -4.635 2.542 1.00 66.69 87 ASN A N 1
ATOM 650 C CA . ASN A 1 87 ? 14.622 -4.903 2.952 1.00 66.69 87 ASN A CA 1
ATOM 651 C C . ASN A 1 87 ? 15.630 -4.265 1.986 1.00 66.69 87 ASN A C 1
ATOM 653 O O . ASN A 1 87 ? 15.414 -4.233 0.775 1.00 66.69 87 ASN A O 1
ATOM 657 N N . GLY A 1 88 ? 16.763 -3.813 2.530 1.00 66.00 88 GLY A N 1
ATOM 658 C CA . GLY A 1 88 ? 17.917 -3.371 1.740 1.00 66.00 88 GLY A CA 1
ATOM 659 C C . GLY A 1 88 ? 17.982 -1.877 1.420 1.00 66.00 88 GLY A C 1
ATOM 660 O O . GLY A 1 88 ? 18.929 -1.462 0.774 1.00 66.00 88 GLY A O 1
ATOM 661 N N . LEU A 1 89 ? 17.048 -1.050 1.905 1.00 71.69 89 LEU A N 1
ATOM 662 C CA . LEU A 1 89 ? 17.093 0.395 1.656 1.00 71.69 89 LEU A CA 1
ATOM 663 C C . LEU A 1 89 ? 18.259 1.060 2.407 1.00 71.69 89 LEU A C 1
ATOM 665 O O . LEU A 1 89 ? 18.307 1.069 3.642 1.00 71.69 89 LEU A O 1
ATOM 669 N N . LYS A 1 90 ? 19.192 1.665 1.667 1.00 70.56 90 LYS A N 1
ATOM 670 C CA . LYS A 1 90 ? 20.329 2.399 2.239 1.00 70.56 90 LYS A CA 1
ATOM 671 C C . LYS A 1 90 ? 19.894 3.725 2.871 1.00 70.56 90 LYS A C 1
ATOM 673 O O . LYS A 1 90 ? 19.300 4.583 2.222 1.00 70.56 90 LYS A O 1
ATOM 678 N N . SER A 1 91 ? 20.264 3.945 4.134 1.00 70.88 91 SER A N 1
ATOM 679 C CA . SER A 1 91 ? 20.008 5.219 4.814 1.00 70.88 91 SER A CA 1
ATOM 680 C C . SER A 1 91 ? 20.885 6.347 4.237 1.00 70.88 91 SER A C 1
ATOM 682 O O . SER A 1 91 ? 22.111 6.177 4.197 1.00 70.88 91 SER A O 1
ATOM 684 N N . PRO A 1 92 ? 20.321 7.511 3.852 1.00 75.75 92 PRO A N 1
ATOM 685 C CA . PRO A 1 92 ? 21.114 8.649 3.394 1.00 75.75 92 PRO A CA 1
ATOM 686 C C . PRO A 1 92 ? 21.982 9.222 4.519 1.00 75.75 92 PRO A C 1
ATOM 688 O O . PRO A 1 92 ? 21.639 9.134 5.700 1.00 75.75 92 PRO A O 1
ATOM 691 N N . SER A 1 93 ? 23.085 9.885 4.162 1.00 84.56 93 SER A N 1
ATOM 692 C CA . SER A 1 93 ? 23.856 10.675 5.132 1.00 84.56 93 SER A CA 1
ATOM 693 C C . SER A 1 93 ? 23.044 11.873 5.652 1.00 84.56 93 SER A C 1
ATOM 695 O O . SER A 1 93 ? 22.144 12.372 4.975 1.00 84.56 93 SER A O 1
ATOM 697 N N . ARG A 1 94 ? 23.383 12.387 6.846 1.00 83.69 94 ARG A N 1
ATOM 698 C CA . ARG A 1 94 ? 22.666 13.516 7.485 1.00 83.69 94 ARG A CA 1
ATOM 699 C C . ARG A 1 94 ? 22.570 14.749 6.579 1.00 83.69 94 ARG A C 1
ATOM 701 O O . ARG A 1 94 ? 21.531 15.399 6.527 1.00 83.69 94 ARG A O 1
ATOM 708 N N . THR A 1 95 ? 23.638 15.043 5.840 1.00 84.19 95 THR A N 1
ATOM 709 C CA . THR A 1 95 ? 23.696 16.174 4.906 1.00 84.19 95 THR A CA 1
ATOM 710 C C . THR A 1 95 ? 22.769 15.964 3.708 1.00 84.19 95 THR A C 1
ATOM 712 O O . THR A 1 95 ? 22.064 16.888 3.316 1.00 84.19 95 THR A O 1
ATOM 715 N N . GLN A 1 96 ? 22.705 14.746 3.157 1.00 84.50 96 GLN A N 1
ATOM 716 C CA . GLN A 1 96 ? 21.766 14.411 2.077 1.00 84.50 96 GLN A CA 1
ATOM 717 C C . GLN A 1 96 ? 20.311 14.514 2.544 1.00 84.50 96 GLN A C 1
ATOM 719 O O . GLN A 1 96 ? 19.480 15.057 1.823 1.00 84.50 96 GLN A O 1
ATOM 724 N N . TRP A 1 97 ? 20.027 14.074 3.772 1.00 87.12 97 TRP A N 1
ATOM 725 C CA . TRP A 1 97 ? 18.711 14.212 4.397 1.00 87.12 97 TRP A CA 1
ATOM 726 C C . TRP A 1 97 ? 18.251 15.672 4.459 1.00 87.12 97 TRP A C 1
ATOM 728 O O . TRP A 1 97 ? 17.125 15.977 4.077 1.00 87.12 97 TRP A O 1
ATOM 738 N N . ALA A 1 98 ? 19.132 16.586 4.881 1.00 88.62 98 ALA A N 1
ATOM 739 C CA . ALA A 1 98 ? 18.811 18.010 4.973 1.00 88.62 98 ALA A CA 1
ATOM 740 C C . ALA A 1 98 ? 18.489 18.635 3.603 1.00 88.62 98 ALA A C 1
ATOM 742 O O . ALA A 1 98 ? 17.535 19.402 3.492 1.00 88.62 98 ALA A O 1
ATOM 743 N N . TYR A 1 99 ? 19.234 18.274 2.551 1.00 90.94 99 TYR A N 1
ATOM 744 C CA . TYR A 1 99 ? 18.974 18.764 1.191 1.00 90.94 99 TYR A CA 1
ATOM 745 C C . TYR A 1 99 ? 17.705 18.176 0.559 1.00 90.94 99 TYR A C 1
ATOM 747 O O . TYR A 1 99 ? 17.063 18.843 -0.249 1.00 90.94 99 TYR A O 1
ATOM 755 N N . GLN A 1 100 ? 17.329 16.944 0.911 1.00 89.81 100 GLN A N 1
ATOM 756 C CA . GLN A 1 100 ? 16.131 16.278 0.381 1.00 89.81 100 GLN A CA 1
ATOM 757 C C . GLN A 1 100 ? 14.842 16.702 1.101 1.00 89.81 100 GLN A C 1
ATOM 759 O O . GLN A 1 100 ? 13.749 16.555 0.559 1.00 89.81 100 GLN A O 1
ATOM 764 N N . LEU A 1 101 ? 14.961 17.279 2.297 1.00 91.75 101 LEU A N 1
ATOM 765 C CA . LEU A 1 101 ? 13.840 17.632 3.167 1.00 91.75 101 LEU A CA 1
ATOM 766 C C . LEU A 1 101 ? 12.787 18.546 2.496 1.00 91.75 101 LEU A C 1
ATOM 768 O O . LEU A 1 101 ? 11.599 18.224 2.578 1.00 91.75 101 LEU A O 1
ATOM 772 N N . PRO A 1 102 ? 13.156 19.616 1.757 1.00 93.25 102 PRO A N 1
ATOM 773 C CA . PRO A 1 102 ? 12.180 20.427 1.026 1.00 93.25 102 PRO A CA 1
ATOM 774 C C . PRO A 1 102 ? 11.405 19.631 -0.032 1.00 93.25 102 PRO A C 1
ATOM 776 O O . PRO A 1 102 ? 10.206 19.842 -0.197 1.00 93.25 102 PRO A O 1
ATOM 779 N N . PHE A 1 103 ? 12.059 18.685 -0.714 1.00 92.81 103 PHE A N 1
ATOM 780 C CA . PHE A 1 103 ? 11.410 17.825 -1.707 1.00 92.81 103 PHE A CA 1
ATOM 781 C C . PHE A 1 103 ? 10.434 16.835 -1.063 1.00 92.81 103 PHE A C 1
ATOM 783 O O . PHE A 1 103 ? 9.382 16.553 -1.633 1.00 92.81 103 PHE A O 1
ATOM 790 N N . PHE A 1 104 ? 10.725 16.342 0.143 1.00 91.81 104 PHE A N 1
ATOM 791 C CA . PHE A 1 104 ? 9.770 15.512 0.879 1.00 91.81 104 PHE A CA 1
ATOM 792 C C . PHE A 1 104 ? 8.519 16.293 1.278 1.00 91.81 104 PHE A C 1
ATOM 794 O O . PHE A 1 104 ? 7.419 15.759 1.160 1.00 91.81 104 PHE A O 1
ATOM 801 N N . PHE A 1 105 ? 8.650 17.564 1.672 1.00 94.94 105 PHE A N 1
ATOM 802 C CA . PHE A 1 105 ? 7.481 18.401 1.955 1.00 94.94 105 PHE A CA 1
ATOM 803 C C . PHE A 1 105 ? 6.623 18.658 0.716 1.00 94.94 105 PHE A C 1
ATOM 805 O O . PHE A 1 105 ? 5.398 18.558 0.798 1.00 94.94 105 PHE A O 1
ATOM 812 N N . THR A 1 106 ? 7.236 18.962 -0.432 1.00 95.62 106 THR A N 1
ATOM 813 C CA . THR A 1 106 ? 6.474 19.183 -1.670 1.00 95.62 106 THR A CA 1
ATOM 814 C C . THR A 1 106 ? 5.786 17.902 -2.135 1.00 95.62 106 THR A C 1
ATOM 816 O O . THR A 1 106 ? 4.605 17.943 -2.478 1.00 95.62 106 THR A O 1
ATOM 819 N N . MET A 1 107 ? 6.467 16.755 -2.067 1.00 94.81 107 MET A N 1
ATOM 820 C CA . MET A 1 107 ? 5.872 15.450 -2.369 1.00 94.81 107 MET A CA 1
ATOM 821 C C . MET A 1 107 ? 4.736 15.091 -1.408 1.00 94.81 107 MET A C 1
ATOM 823 O O . MET A 1 107 ? 3.687 14.642 -1.863 1.00 94.81 107 MET A O 1
ATOM 827 N N . ALA A 1 108 ? 4.894 15.333 -0.103 1.00 95.69 108 ALA A N 1
ATOM 828 C CA . ALA A 1 108 ? 3.842 15.095 0.885 1.00 95.69 108 ALA A CA 1
ATOM 829 C C . ALA A 1 108 ? 2.603 15.968 0.628 1.00 95.69 108 ALA A C 1
ATOM 831 O O . ALA A 1 108 ? 1.477 15.475 0.690 1.00 95.69 108 ALA A O 1
ATOM 832 N N . ALA A 1 109 ? 2.794 17.245 0.277 1.00 96.75 109 ALA A N 1
ATOM 833 C CA . ALA A 1 109 ? 1.694 18.139 -0.080 1.00 96.75 109 ALA A CA 1
ATOM 834 C C . ALA A 1 109 ? 0.956 17.666 -1.346 1.00 96.75 109 ALA A C 1
ATOM 836 O O . ALA A 1 109 ? -0.275 17.616 -1.360 1.00 96.75 109 ALA A O 1
ATOM 837 N N . LEU A 1 110 ? 1.694 17.263 -2.388 1.00 96.38 110 LEU A N 1
ATOM 838 C CA . LEU A 1 110 ? 1.113 16.711 -3.617 1.00 96.38 110 LEU A CA 1
ATOM 839 C C . LEU A 1 110 ? 0.360 15.400 -3.358 1.00 96.38 110 LEU A C 1
ATOM 841 O O . LEU A 1 110 ? -0.750 15.233 -3.859 1.00 96.38 110 LEU A O 1
ATOM 845 N N . ALA A 1 111 ? 0.916 14.503 -2.543 1.00 95.00 111 ALA A N 1
ATOM 846 C CA . ALA A 1 111 ? 0.260 13.258 -2.150 1.00 95.00 111 ALA A CA 1
ATOM 847 C C . ALA A 1 111 ? -1.036 13.518 -1.362 1.00 95.00 111 ALA A C 1
ATOM 849 O O . ALA A 1 111 ? -2.049 12.873 -1.624 1.00 95.00 111 ALA A O 1
ATOM 850 N N . GLY A 1 112 ? -1.044 14.506 -0.460 1.00 96.56 112 GLY A N 1
ATOM 851 C CA . GLY A 1 112 ? -2.250 14.919 0.264 1.00 96.56 112 GLY A CA 1
ATOM 852 C C . GLY A 1 112 ? -3.343 15.472 -0.659 1.00 96.56 112 GLY A C 1
ATOM 853 O O . GLY A 1 112 ? -4.515 15.118 -0.518 1.00 96.56 112 GLY A O 1
ATOM 854 N N . LEU A 1 113 ? -2.968 16.289 -1.651 1.00 96.56 113 LEU A N 1
ATOM 855 C CA . LEU A 1 113 ? -3.901 16.802 -2.662 1.00 96.56 113 LEU A CA 1
ATOM 856 C C . LEU A 1 113 ? -4.460 15.681 -3.550 1.00 96.56 113 LEU A C 1
ATOM 858 O O . LEU A 1 113 ? -5.672 15.627 -3.767 1.00 96.56 113 LEU A O 1
ATOM 862 N N . LEU A 1 114 ? -3.605 14.767 -4.018 1.00 94.88 114 LEU A N 1
ATOM 863 C CA . LEU A 1 114 ? -4.016 13.596 -4.800 1.00 94.88 114 LEU A CA 1
ATOM 864 C C . LEU A 1 114 ? -4.935 12.667 -3.993 1.00 94.88 114 LEU A C 1
ATOM 866 O O . LEU A 1 114 ? -5.941 12.205 -4.524 1.00 94.88 114 LEU A O 1
ATOM 870 N N . GLY A 1 115 ? -4.656 12.454 -2.704 1.00 95.06 115 GLY A N 1
ATOM 871 C CA . GLY A 1 115 ? -5.516 11.670 -1.812 1.00 95.06 115 GLY A CA 1
ATOM 872 C C . GLY A 1 115 ? -6.892 12.311 -1.598 1.00 95.06 115 GLY A C 1
ATOM 873 O O . GLY A 1 115 ? -7.915 11.628 -1.649 1.00 95.06 115 GLY A O 1
ATOM 874 N N . SER A 1 116 ? -6.945 13.637 -1.437 1.00 96.62 116 SER A N 1
ATOM 875 C CA . SER A 1 116 ? -8.212 14.379 -1.368 1.00 96.62 116 SER A CA 1
ATOM 876 C C . SER A 1 116 ? -9.018 14.244 -2.665 1.00 96.62 116 SER A C 1
ATOM 878 O O . SER A 1 116 ? -10.210 13.925 -2.633 1.00 96.62 116 SER A O 1
ATOM 880 N N . PHE A 1 117 ? -8.356 14.402 -3.815 1.00 95.12 117 PHE A N 1
ATOM 881 C CA . PHE A 1 117 ? -8.972 14.196 -5.124 1.00 95.12 117 PHE A CA 1
ATOM 882 C C . PHE A 1 117 ? -9.524 12.771 -5.280 1.00 95.12 117 PHE A C 1
ATOM 884 O O . PHE A 1 117 ? -10.677 12.607 -5.683 1.00 95.12 117 PHE A O 1
ATOM 891 N N . PHE A 1 118 ? -8.750 11.754 -4.892 1.00 94.94 118 PHE A N 1
ATOM 892 C CA . PHE A 1 118 ? -9.174 10.354 -4.920 1.00 94.94 118 PHE A CA 1
ATOM 893 C C . PHE A 1 118 ? -10.428 10.117 -4.068 1.00 94.94 118 PHE A C 1
ATOM 895 O O . PHE A 1 118 ? -11.380 9.493 -4.533 1.00 94.94 118 PHE A O 1
ATOM 902 N N . ASN A 1 119 ? -10.495 10.682 -2.860 1.00 95.31 119 ASN A N 1
ATOM 903 C CA . ASN A 1 119 ? -11.665 10.548 -1.986 1.00 95.31 119 ASN A CA 1
ATOM 904 C C . ASN A 1 119 ? -12.923 11.211 -2.570 1.00 95.31 119 ASN A C 1
ATOM 906 O O . ASN A 1 119 ? -14.026 10.663 -2.457 1.00 95.31 119 ASN A O 1
ATOM 910 N N . ILE A 1 120 ? -12.776 12.372 -3.217 1.00 95.38 120 ILE A N 1
ATOM 911 C CA . ILE A 1 120 ? -13.881 13.055 -3.905 1.00 95.38 120 ILE A CA 1
ATOM 912 C C . ILE A 1 120 ? -14.362 12.217 -5.091 1.00 95.38 120 ILE A C 1
ATOM 914 O O . ILE A 1 120 ? -15.568 11.989 -5.229 1.00 95.38 120 ILE A O 1
ATOM 918 N N . LEU A 1 121 ? -13.432 11.723 -5.913 1.00 93.56 121 LEU A N 1
ATOM 919 C CA . LEU A 1 121 ? -13.735 10.862 -7.053 1.00 93.56 121 LEU A CA 1
ATOM 920 C C . LEU A 1 121 ? -14.441 9.579 -6.599 1.00 93.56 121 LEU A C 1
ATOM 922 O O . LEU A 1 121 ? -15.494 9.237 -7.135 1.00 93.56 121 LEU A O 1
ATOM 926 N N . HIS A 1 122 ? -13.932 8.923 -5.557 1.00 92.75 122 HIS A N 1
ATOM 927 C CA . HIS A 1 122 ? -14.539 7.729 -4.978 1.00 92.75 122 HIS A CA 1
ATOM 928 C C . HIS A 1 122 ? -15.953 8.005 -4.452 1.00 92.75 122 HIS A C 1
ATOM 930 O O . HIS A 1 122 ? -16.882 7.246 -4.724 1.00 92.75 122 HIS A O 1
ATOM 936 N N . SER A 1 123 ? -16.152 9.128 -3.757 1.00 93.62 123 SER A N 1
ATOM 937 C CA . SER A 1 123 ? -17.470 9.543 -3.256 1.00 93.62 123 SER A CA 1
ATOM 938 C C . SER A 1 123 ? -18.459 9.844 -4.384 1.00 93.62 123 SER A C 1
ATOM 940 O O . SER A 1 123 ? -19.664 9.632 -4.232 1.00 93.62 123 SER A O 1
ATOM 942 N N . TRP A 1 124 ? -17.972 10.344 -5.522 1.00 93.31 124 TRP A N 1
ATOM 943 C CA . TRP A 1 124 ? -18.778 10.555 -6.720 1.00 93.31 124 TRP A CA 1
ATOM 944 C C . TRP A 1 124 ? -19.134 9.228 -7.404 1.00 93.31 124 TRP A C 1
ATOM 946 O O . TRP A 1 124 ? -20.315 8.984 -7.654 1.00 93.31 124 TRP A O 1
ATOM 956 N N . LEU A 1 125 ? -18.161 8.333 -7.603 1.00 89.81 125 LEU A N 1
ATOM 957 C CA . LEU A 1 125 ? -18.373 6.991 -8.161 1.00 89.81 125 LEU A CA 1
ATOM 958 C C . LEU A 1 125 ? -19.308 6.140 -7.292 1.00 89.81 125 LEU A C 1
ATOM 960 O O . LEU A 1 125 ? -20.148 5.410 -7.813 1.00 89.81 125 LEU A O 1
ATOM 964 N N . ALA A 1 126 ? -19.248 6.284 -5.966 1.00 89.94 126 ALA A N 1
ATOM 965 C CA . ALA A 1 126 ? -20.134 5.580 -5.041 1.00 89.94 126 ALA A CA 1
ATOM 966 C C . ALA A 1 126 ? -21.625 5.887 -5.279 1.00 89.94 126 ALA A C 1
ATOM 968 O O . ALA A 1 126 ? -22.472 5.055 -4.952 1.00 89.94 126 ALA A O 1
ATOM 969 N N . LYS A 1 127 ? -21.958 7.041 -5.882 1.00 90.12 127 LYS A N 1
ATOM 970 C CA . LYS A 1 127 ? -23.336 7.393 -6.272 1.00 90.12 127 LYS A CA 1
ATOM 971 C C . LYS A 1 127 ? -23.823 6.615 -7.498 1.00 90.12 127 LYS A C 1
ATOM 973 O O . LYS A 1 127 ? -25.029 6.468 -7.660 1.00 90.12 127 LYS A O 1
ATOM 978 N N . LEU A 1 128 ? -22.910 6.121 -8.338 1.00 88.25 128 LEU A N 1
ATOM 979 C CA . LEU A 1 128 ? -23.215 5.306 -9.522 1.00 88.25 128 LEU A CA 1
ATOM 980 C C . LEU A 1 128 ? -23.397 3.816 -9.185 1.00 88.25 128 LEU A C 1
ATOM 982 O O . LEU A 1 128 ? -23.855 3.048 -10.028 1.00 88.25 128 LEU A O 1
ATOM 986 N N . ARG A 1 129 ? -23.055 3.407 -7.957 1.00 88.00 129 ARG A N 1
ATOM 987 C CA . ARG A 1 129 ? -23.069 2.009 -7.518 1.00 88.00 129 ARG A CA 1
ATOM 988 C C . ARG A 1 129 ? -24.480 1.428 -7.477 1.00 88.00 129 ARG A C 1
ATOM 990 O O . ARG A 1 129 ? -25.417 2.075 -6.999 1.00 88.00 129 ARG A O 1
ATOM 997 N N . ALA A 1 130 ? -24.627 0.160 -7.860 1.00 86.94 130 ALA A N 1
ATOM 998 C CA . ALA A 1 130 ? -25.921 -0.509 -7.820 1.00 86.94 130 ALA A CA 1
ATOM 999 C C . ALA A 1 130 ? -26.520 -0.552 -6.388 1.00 86.94 130 ALA A C 1
ATOM 1001 O O . ALA A 1 130 ? -25.818 -0.839 -5.395 1.00 86.94 130 ALA A O 1
ATOM 1002 N N . PRO A 1 131 ? -27.839 -0.307 -6.242 1.00 85.38 131 PRO A N 1
ATOM 1003 C CA . PRO A 1 131 ? -28.504 -0.269 -4.943 1.00 85.38 131 PRO A CA 1
ATOM 1004 C C . PRO A 1 131 ? -28.389 -1.611 -4.208 1.00 85.38 131 PRO A C 1
ATOM 1006 O O . PRO A 1 131 ? -28.326 -2.673 -4.825 1.00 85.38 131 PRO A O 1
ATOM 1009 N N . LYS A 1 132 ? -28.389 -1.575 -2.864 1.00 84.12 132 LYS A N 1
ATOM 1010 C CA . LYS A 1 132 ? -28.282 -2.780 -2.005 1.00 84.12 132 LYS A CA 1
ATOM 1011 C C . LYS A 1 132 ? -29.380 -3.815 -2.262 1.00 84.12 132 LYS A C 1
ATOM 1013 O O . LYS A 1 132 ? -29.157 -4.987 -2.002 1.00 84.12 132 LYS A O 1
ATOM 1018 N N . SER A 1 133 ? -30.521 -3.381 -2.789 1.00 89.06 133 SER A N 1
ATOM 1019 C CA . SER A 1 133 ? -31.670 -4.241 -3.067 1.00 89.06 133 SER A CA 1
ATOM 1020 C C . SER A 1 133 ? -31.426 -5.258 -4.188 1.00 89.06 133 SER A C 1
ATOM 1022 O O . SER A 1 133 ? -32.024 -6.328 -4.169 1.00 89.06 133 SER A O 1
ATOM 1024 N N . ASN A 1 134 ? -30.563 -4.944 -5.163 1.00 90.81 134 ASN A N 1
ATOM 1025 C CA . ASN A 1 134 ? -30.404 -5.752 -6.374 1.00 90.81 134 ASN A CA 1
ATOM 1026 C C . ASN A 1 134 ? -29.042 -6.454 -6.386 1.00 90.81 134 ASN A C 1
ATOM 1028 O O . ASN A 1 134 ? -28.070 -5.955 -6.958 1.00 90.81 134 ASN A O 1
ATOM 1032 N N . SER A 1 135 ? -28.973 -7.639 -5.777 1.00 92.06 135 SER A N 1
ATOM 1033 C CA . SER A 1 135 ? -27.740 -8.437 -5.702 1.00 92.06 135 SER A CA 1
ATOM 1034 C C . SER A 1 135 ? -27.203 -8.855 -7.077 1.00 92.06 135 SER A C 1
ATOM 1036 O O . SER A 1 135 ? -25.991 -8.891 -7.269 1.00 92.06 135 SER A O 1
ATOM 1038 N N . THR A 1 136 ? -28.078 -9.114 -8.055 1.00 92.88 136 THR A N 1
ATOM 1039 C CA . THR A 1 136 ? -27.681 -9.485 -9.427 1.00 92.88 136 THR A CA 1
ATOM 1040 C C . THR A 1 136 ? -27.004 -8.332 -10.163 1.00 92.88 136 THR A C 1
ATOM 1042 O O . THR A 1 136 ? -25.973 -8.538 -10.792 1.00 92.88 136 THR A O 1
ATOM 1045 N N . ALA A 1 137 ? -27.528 -7.110 -10.028 1.00 91.81 137 ALA A N 1
ATOM 1046 C CA . ALA A 1 137 ? -26.921 -5.913 -10.605 1.00 91.81 137 ALA A CA 1
ATOM 1047 C C . ALA A 1 137 ? -25.541 -5.628 -9.992 1.00 91.81 137 ALA A C 1
ATOM 1049 O O . ALA A 1 137 ? -24.613 -5.290 -10.717 1.00 91.81 137 ALA A O 1
ATOM 1050 N N . ARG A 1 138 ? -25.376 -5.840 -8.679 1.00 92.12 138 ARG A N 1
ATOM 1051 C CA . ARG A 1 138 ? -24.076 -5.706 -7.997 1.00 92.12 138 ARG A CA 1
ATOM 1052 C C . ARG A 1 138 ? -23.054 -6.739 -8.443 1.00 92.12 138 ARG A C 1
ATOM 1054 O O . ARG A 1 138 ? -21.880 -6.411 -8.582 1.00 92.12 138 ARG A O 1
ATOM 1061 N N . LEU A 1 139 ? -23.493 -7.980 -8.643 1.00 93.94 139 LEU A N 1
ATOM 1062 C CA . LEU A 1 139 ? -22.625 -9.023 -9.172 1.00 93.94 139 LEU A CA 1
ATOM 1063 C C . LEU A 1 139 ? -22.214 -8.700 -10.614 1.00 93.94 139 LEU A C 1
ATOM 1065 O O . LEU A 1 139 ? -21.035 -8.788 -10.934 1.00 93.94 139 LEU A O 1
ATOM 1069 N N . ALA A 1 140 ? -23.158 -8.274 -11.457 1.00 94.75 140 ALA A N 1
ATOM 1070 C CA . ALA A 1 140 ? -22.875 -7.872 -12.833 1.00 94.75 140 ALA A CA 1
ATOM 1071 C C . ALA A 1 140 ? -21.913 -6.673 -12.903 1.00 94.75 140 ALA A C 1
ATOM 1073 O O . ALA A 1 140 ? -20.983 -6.693 -13.701 1.00 94.75 140 ALA A O 1
ATOM 1074 N N . GLU A 1 141 ? -22.091 -5.672 -12.036 1.00 93.56 141 GLU A N 1
ATOM 1075 C CA . GLU A 1 141 ? -21.177 -4.532 -11.886 1.00 93.56 141 GLU A CA 1
ATOM 1076 C C . GLU A 1 141 ? -19.760 -5.001 -11.518 1.00 93.56 141 GLU A C 1
ATOM 1078 O O . GLU A 1 141 ? -18.801 -4.621 -12.184 1.00 93.56 141 GLU A O 1
ATOM 1083 N N . ALA A 1 142 ? -19.617 -5.882 -10.521 1.00 93.69 142 ALA A N 1
ATOM 1084 C CA . ALA A 1 142 ? -18.313 -6.414 -10.118 1.00 93.69 142 ALA A CA 1
ATOM 1085 C C . ALA A 1 142 ? -17.637 -7.223 -11.238 1.00 93.69 142 ALA A C 1
ATOM 1087 O O . ALA A 1 142 ? -16.454 -7.032 -11.507 1.00 93.69 142 ALA A O 1
ATOM 1088 N N . VAL A 1 143 ? -18.389 -8.087 -11.928 1.00 96.25 143 VAL A N 1
ATOM 1089 C CA . VAL A 1 143 ? -17.875 -8.878 -13.058 1.00 96.25 143 VAL A CA 1
ATOM 1090 C C . VAL A 1 143 ? -17.449 -7.971 -14.212 1.00 96.25 143 VAL A C 1
ATOM 1092 O O . VAL A 1 143 ? -16.388 -8.190 -14.793 1.00 96.25 143 VAL A O 1
ATOM 1095 N N . LEU A 1 144 ? -18.234 -6.935 -14.521 1.00 95.19 144 LEU A N 1
ATOM 1096 C CA . LEU A 1 144 ? -17.891 -5.954 -15.548 1.00 95.19 144 LEU A CA 1
ATOM 1097 C C . LEU A 1 144 ? -16.607 -5.199 -15.185 1.00 95.19 144 LEU A C 1
ATOM 1099 O O . LEU A 1 144 ? -15.728 -5.076 -16.033 1.00 95.19 144 LEU A O 1
ATOM 1103 N N . LEU A 1 145 ? -16.467 -4.744 -13.936 1.00 93.50 145 LEU A N 1
ATOM 1104 C CA . LEU A 1 145 ? -15.259 -4.058 -13.467 1.00 93.50 145 LEU A CA 1
ATOM 1105 C C . LEU A 1 145 ? -14.024 -4.961 -13.549 1.00 93.50 145 LEU A C 1
ATOM 1107 O O . LEU A 1 145 ? -12.988 -4.513 -14.031 1.00 93.50 145 LEU A O 1
ATOM 1111 N N . CYS A 1 146 ? -14.139 -6.235 -13.163 1.00 95.19 146 CYS A N 1
ATOM 1112 C CA . CYS A 1 146 ? -13.057 -7.208 -13.324 1.00 95.19 146 CYS A CA 1
ATOM 1113 C C . CYS A 1 146 ? -12.706 -7.452 -14.800 1.00 95.19 146 CYS A C 1
ATOM 1115 O O . CYS A 1 146 ? -11.533 -7.541 -15.150 1.00 95.19 146 CYS A O 1
ATOM 1117 N N . ALA A 1 147 ? -13.702 -7.554 -15.684 1.00 96.31 147 ALA A N 1
ATOM 1118 C CA . ALA A 1 147 ? -13.460 -7.754 -17.111 1.00 96.31 147 ALA A CA 1
ATOM 1119 C C . ALA A 1 147 ? -12.767 -6.537 -17.748 1.00 96.31 147 ALA A C 1
ATOM 1121 O O . ALA A 1 147 ? -11.835 -6.698 -18.536 1.00 96.31 147 ALA A O 1
ATOM 1122 N N . VAL A 1 148 ? -13.191 -5.325 -17.378 1.00 94.88 148 VAL A N 1
ATOM 1123 C CA . VAL A 1 148 ? -12.577 -4.074 -17.840 1.00 94.88 148 VAL A CA 1
ATOM 1124 C C . VAL A 1 148 ? -11.157 -3.931 -17.297 1.00 94.88 148 VAL A C 1
ATOM 1126 O O . VAL A 1 148 ? -10.258 -3.626 -18.077 1.00 94.88 148 VAL A O 1
ATOM 1129 N N . SER A 1 149 ? -10.919 -4.195 -16.007 1.00 93.38 149 SER A N 1
ATOM 1130 C CA . SER A 1 149 ? -9.580 -4.071 -15.419 1.00 93.38 149 SER A CA 1
ATOM 1131 C C . SER A 1 149 ? -8.591 -5.054 -16.046 1.00 93.38 149 SER A C 1
ATOM 1133 O O . SER A 1 149 ? -7.522 -4.638 -16.485 1.00 93.38 149 SER A O 1
ATOM 1135 N N . VAL A 1 150 ? -8.971 -6.326 -16.203 1.00 93.62 150 VAL A N 1
ATOM 1136 C CA . VAL A 1 150 ? -8.141 -7.334 -16.885 1.00 93.62 150 VAL A CA 1
ATOM 1137 C C . VAL A 1 150 ? -7.919 -6.962 -18.355 1.00 93.62 150 VAL A C 1
ATOM 1139 O O . VAL A 1 150 ? -6.799 -7.062 -18.861 1.00 93.62 150 VAL A O 1
ATOM 1142 N N . GLY A 1 151 ? -8.959 -6.480 -19.042 1.00 94.19 151 GLY A N 1
ATOM 1143 C CA . GLY A 1 151 ? -8.860 -6.004 -20.421 1.00 94.19 151 GLY A CA 1
ATOM 1144 C C . GLY A 1 151 ? -7.872 -4.846 -20.574 1.00 94.19 151 GLY A C 1
ATOM 1145 O O . GLY A 1 151 ? -7.056 -4.853 -21.497 1.00 94.19 151 GLY A O 1
ATOM 1146 N N . LEU A 1 152 ? -7.881 -3.881 -19.651 1.00 92.69 152 LEU A N 1
ATOM 1147 C CA . LEU A 1 152 ? -6.926 -2.768 -19.617 1.00 92.69 152 LEU A CA 1
ATOM 1148 C C . LEU A 1 152 ? -5.505 -3.247 -19.295 1.00 92.69 152 LEU A C 1
ATOM 1150 O O . LEU A 1 152 ? -4.570 -2.889 -20.011 1.00 92.69 152 LEU A O 1
ATOM 1154 N N . MET A 1 153 ? -5.346 -4.115 -18.291 1.00 91.50 153 MET A N 1
ATOM 1155 C CA . MET A 1 153 ? -4.050 -4.684 -17.899 1.00 91.50 153 MET A CA 1
ATOM 1156 C C . MET A 1 153 ? -3.371 -5.464 -19.032 1.00 91.50 153 MET A C 1
ATOM 1158 O O . MET A 1 153 ? -2.146 -5.490 -19.085 1.00 91.50 153 MET A O 1
ATOM 1162 N N . PHE A 1 154 ? -4.130 -6.068 -19.953 1.00 91.44 154 PHE A N 1
ATOM 1163 C CA . PHE A 1 154 ? -3.578 -6.783 -21.112 1.00 91.44 154 PHE A CA 1
ATOM 1164 C C . PHE A 1 154 ? -3.435 -5.904 -22.366 1.00 91.44 154 PHE A C 1
ATOM 1166 O O . PHE A 1 154 ? -2.446 -6.002 -23.095 1.00 91.44 154 PHE A O 1
ATOM 1173 N N . SER A 1 155 ? -4.405 -5.024 -22.630 1.00 92.25 155 SER A N 1
ATOM 1174 C CA . SER A 1 155 ? -4.404 -4.169 -23.827 1.00 92.25 155 SER A CA 1
ATOM 1175 C C . SER A 1 155 ? -3.356 -3.059 -23.772 1.00 92.25 155 SER A C 1
ATOM 1177 O O . SER A 1 155 ? -2.774 -2.730 -24.805 1.00 92.25 155 SER A O 1
ATOM 1179 N N . LEU A 1 156 ? -3.060 -2.508 -22.590 1.00 91.75 156 LEU A N 1
ATOM 1180 C CA . LEU A 1 156 ? -2.060 -1.451 -22.448 1.00 91.75 156 LEU A CA 1
ATOM 1181 C C . LEU A 1 156 ? -0.634 -1.946 -22.752 1.00 91.75 156 LEU A C 1
ATOM 1183 O O . LEU A 1 156 ? 0.021 -1.315 -23.584 1.00 91.75 156 LEU A O 1
ATOM 1187 N N . PRO A 1 157 ? -0.143 -3.076 -22.197 1.00 91.31 157 PRO A N 1
ATOM 1188 C CA . PRO A 1 157 ? 1.144 -3.650 -22.600 1.00 91.31 157 PRO A CA 1
ATOM 1189 C C . PRO A 1 157 ? 1.213 -4.077 -24.066 1.00 91.31 157 PRO A C 1
ATOM 1191 O O . PRO A 1 157 ? 2.304 -4.098 -24.638 1.00 91.31 157 PRO A O 1
ATOM 1194 N N . TYR A 1 158 ? 0.069 -4.421 -24.666 1.00 90.25 158 TYR A N 1
ATOM 1195 C CA . TYR A 1 158 ? -0.027 -4.726 -26.093 1.00 90.25 158 TYR A CA 1
ATOM 1196 C C . TYR A 1 158 ? 0.119 -3.464 -26.957 1.00 90.25 158 TYR A C 1
ATOM 1198 O O . TYR A 1 158 ? 0.844 -3.478 -27.947 1.00 90.25 158 TYR A O 1
ATOM 1206 N N . ALA A 1 159 ? -0.528 -2.360 -26.572 1.00 89.25 159 ALA A N 1
ATOM 1207 C CA . ALA A 1 159 ? -0.468 -1.091 -27.298 1.00 89.25 159 ALA A CA 1
ATOM 1208 C C . ALA A 1 159 ? 0.870 -0.350 -27.113 1.00 89.25 159 ALA A C 1
ATOM 1210 O O . ALA A 1 159 ? 1.351 0.302 -28.041 1.00 89.25 159 ALA A O 1
ATOM 1211 N N . PHE A 1 160 ? 1.477 -0.449 -25.927 1.00 85.31 160 PHE A N 1
ATOM 1212 C CA . PHE A 1 160 ? 2.710 0.250 -25.550 1.00 85.31 160 PHE A CA 1
ATOM 1213 C C . PHE A 1 160 ? 3.828 -0.734 -25.188 1.00 85.31 160 PHE A C 1
ATOM 1215 O O . PHE A 1 160 ? 4.341 -0.737 -24.070 1.00 85.31 160 PHE A O 1
ATOM 1222 N N . SER A 1 161 ? 4.220 -1.582 -26.139 1.00 78.62 161 SER A N 1
ATOM 1223 C CA . SER A 1 161 ? 5.279 -2.570 -25.929 1.00 78.62 161 SER A CA 1
ATOM 1224 C C . SER A 1 161 ? 6.675 -1.928 -25.957 1.00 78.62 161 SER A C 1
ATOM 1226 O O . SER A 1 161 ? 7.253 -1.721 -27.029 1.00 78.62 161 SER A O 1
ATOM 1228 N N . THR A 1 162 ? 7.246 -1.632 -24.788 1.00 85.94 162 THR A N 1
ATOM 1229 C CA . THR A 1 162 ? 8.674 -1.307 -24.639 1.00 85.94 162 THR A CA 1
ATOM 1230 C C . THR A 1 162 ? 9.423 -2.524 -24.101 1.00 85.94 162 THR A C 1
ATOM 1232 O O . THR A 1 162 ? 9.227 -2.944 -22.962 1.00 85.94 162 THR A O 1
ATOM 1235 N N . CYS A 1 163 ? 10.268 -3.119 -24.948 1.00 87.44 163 CYS A N 1
ATOM 1236 C CA . CYS A 1 163 ? 11.093 -4.267 -24.579 1.00 87.44 163 CYS A CA 1
ATOM 1237 C C . CYS A 1 163 ? 12.462 -3.808 -24.075 1.00 87.44 163 CYS A C 1
ATOM 1239 O O . CYS A 1 163 ? 13.151 -3.055 -24.769 1.00 87.44 163 CYS A O 1
ATOM 1241 N N . ARG A 1 164 ? 12.887 -4.329 -22.924 1.00 84.75 164 ARG A N 1
ATOM 1242 C CA . ARG A 1 164 ? 14.201 -4.058 -22.334 1.00 84.75 164 ARG A CA 1
ATOM 1243 C C . ARG A 1 164 ? 14.923 -5.347 -21.971 1.00 84.75 164 ARG A C 1
ATOM 1245 O O . ARG A 1 164 ? 14.293 -6.382 -21.758 1.00 84.75 164 ARG A O 1
ATOM 1252 N N . ASP A 1 165 ? 16.247 -5.290 -21.950 1.00 84.12 165 ASP A N 1
ATOM 1253 C CA . ASP A 1 165 ? 17.079 -6.441 -21.613 1.00 84.12 165 ASP A CA 1
ATOM 1254 C C . ASP A 1 165 ? 16.980 -6.744 -20.116 1.00 84.12 165 ASP A C 1
ATOM 1256 O O . ASP A 1 165 ? 16.999 -5.833 -19.283 1.00 84.12 165 ASP A O 1
ATOM 1260 N N . ARG A 1 166 ? 16.816 -8.025 -19.777 1.00 78.38 166 ARG A N 1
ATOM 1261 C CA . ARG A 1 166 ? 16.677 -8.461 -18.387 1.00 78.38 166 ARG A CA 1
ATOM 1262 C C . ARG A 1 166 ? 18.021 -8.322 -17.657 1.00 78.38 166 ARG A C 1
ATOM 1264 O O . ARG A 1 166 ? 19.018 -8.838 -18.163 1.00 78.38 166 ARG A O 1
ATOM 1271 N N . PRO A 1 167 ? 18.066 -7.678 -16.478 1.00 75.25 167 PRO A N 1
ATOM 1272 C CA . PRO A 1 167 ? 19.298 -7.599 -15.712 1.00 75.25 167 PRO A CA 1
ATOM 1273 C C . PRO A 1 167 ? 19.694 -8.992 -15.178 1.00 75.25 167 PRO A C 1
ATOM 1275 O O . PRO A 1 167 ? 18.818 -9.815 -14.900 1.00 75.25 167 PRO A O 1
ATOM 1278 N N . PRO A 1 168 ? 21.000 -9.273 -15.015 1.00 69.38 168 PRO A N 1
ATOM 1279 C CA . PRO A 1 168 ? 21.500 -10.615 -14.695 1.00 69.38 168 PRO A CA 1
ATOM 1280 C C . PRO A 1 168 ? 20.955 -11.163 -13.367 1.00 69.38 168 PRO A C 1
ATOM 1282 O O . PRO A 1 168 ? 20.608 -12.335 -13.282 1.00 69.38 168 PRO A O 1
ATOM 1285 N N . HIS A 1 169 ? 20.730 -10.296 -12.374 1.00 68.06 169 HIS A N 1
ATOM 1286 C CA . HIS A 1 169 ? 20.174 -10.694 -11.078 1.00 68.06 169 HIS A CA 1
ATOM 1287 C C . HIS A 1 169 ? 18.728 -11.232 -11.139 1.00 68.06 169 HIS A C 1
ATOM 1289 O O . HIS A 1 169 ? 18.295 -11.872 -10.193 1.00 68.06 169 HIS A O 1
ATOM 1295 N N . TRP A 1 170 ? 17.975 -11.018 -12.229 1.00 70.56 170 TRP A N 1
ATOM 1296 C CA . TRP A 1 170 ? 16.647 -11.639 -12.435 1.00 70.56 170 TRP A CA 1
ATOM 1297 C C . TRP A 1 170 ? 16.720 -13.002 -13.144 1.00 70.56 170 TRP A C 1
ATOM 1299 O O . TRP A 1 170 ? 15.690 -13.630 -13.392 1.00 70.56 170 TRP A O 1
ATOM 1309 N N . VAL A 1 171 ? 17.910 -13.422 -13.577 1.00 64.06 171 VAL A N 1
ATOM 1310 C CA . VAL A 1 171 ? 18.135 -14.688 -14.293 1.00 64.06 171 VAL A CA 1
ATOM 1311 C C . VAL A 1 171 ? 18.692 -15.757 -13.355 1.00 64.06 171 VAL A C 1
ATOM 1313 O O . VAL A 1 171 ? 18.344 -16.925 -13.520 1.00 64.06 171 VAL A O 1
ATOM 1316 N N . ASP A 1 172 ? 19.516 -15.352 -12.386 1.00 54.50 172 ASP A N 1
ATOM 1317 C CA . ASP A 1 172 ? 20.289 -16.264 -11.537 1.00 54.50 172 ASP A CA 1
ATOM 1318 C C . ASP A 1 172 ? 19.524 -16.781 -10.303 1.00 54.50 172 ASP A C 1
ATOM 1320 O O . ASP A 1 172 ? 19.846 -17.857 -9.801 1.00 54.50 172 ASP A O 1
ATOM 1324 N N . ASP A 1 173 ? 18.486 -16.075 -9.836 1.00 54.41 173 ASP A N 1
ATOM 1325 C CA . ASP A 1 173 ? 17.639 -16.547 -8.734 1.00 54.41 173 ASP A CA 1
ATOM 1326 C C . ASP A 1 173 ? 16.507 -17.445 -9.266 1.00 54.41 173 ASP A C 1
ATOM 1328 O O . ASP A 1 173 ? 15.533 -16.980 -9.864 1.00 54.41 173 ASP A O 1
ATOM 1332 N N . GLU A 1 174 ? 16.609 -18.762 -9.039 1.00 46.72 174 GLU A N 1
ATOM 1333 C CA . GLU A 1 174 ? 15.549 -19.729 -9.385 1.00 46.72 174 GLU A CA 1
ATOM 1334 C C . GLU A 1 174 ? 14.219 -19.446 -8.663 1.00 46.72 174 GLU A C 1
ATOM 1336 O O . GLU A 1 174 ? 13.170 -19.906 -9.125 1.00 46.72 174 GLU A O 1
ATOM 1341 N N . LEU A 1 175 ? 14.256 -18.694 -7.556 1.00 46.59 175 LEU A N 1
ATOM 1342 C CA . LEU A 1 175 ? 13.099 -18.418 -6.707 1.00 46.59 175 LEU A CA 1
ATOM 1343 C C . LEU A 1 175 ? 12.272 -17.208 -7.185 1.00 46.59 175 LEU A C 1
ATOM 1345 O O . LEU A 1 175 ? 11.053 -17.250 -7.054 1.00 46.59 175 LEU A O 1
ATOM 1349 N N . ASP A 1 176 ? 12.893 -16.215 -7.840 1.00 52.91 176 ASP A N 1
ATOM 1350 C CA . ASP A 1 176 ? 12.258 -14.938 -8.208 1.00 52.91 176 ASP A CA 1
ATOM 1351 C C . ASP A 1 176 ? 12.487 -14.590 -9.692 1.00 52.91 176 ASP A C 1
ATOM 1353 O O . ASP A 1 176 ? 13.207 -13.654 -10.050 1.00 52.91 176 ASP A O 1
ATOM 1357 N N . LYS A 1 177 ? 11.835 -15.329 -10.604 1.00 60.03 177 LYS A N 1
ATOM 1358 C CA . LYS A 1 177 ? 11.767 -14.969 -12.038 1.00 60.03 177 LYS A CA 1
ATOM 1359 C C . LYS A 1 177 ? 10.899 -13.725 -12.247 1.00 60.03 177 LYS A C 1
ATOM 1361 O O . LYS A 1 177 ? 9.788 -13.806 -12.773 1.00 60.03 177 LYS A O 1
ATOM 1366 N N . TYR A 1 178 ? 11.415 -12.568 -11.857 1.00 69.69 178 TYR A N 1
ATOM 1367 C CA . TYR A 1 178 ? 10.770 -11.283 -12.074 1.00 69.69 178 TYR A CA 1
ATOM 1368 C C . TYR A 1 178 ? 10.978 -10.794 -13.522 1.00 69.69 178 TYR A C 1
ATOM 1370 O O . TYR A 1 178 ? 11.998 -11.058 -14.168 1.00 69.69 178 TYR A O 1
ATOM 1378 N N . GLY A 1 179 ? 9.991 -10.078 -14.067 1.00 76.88 179 GLY A N 1
ATOM 1379 C CA . GLY A 1 179 ? 10.033 -9.533 -15.429 1.00 76.88 179 GLY A CA 1
ATOM 1380 C C . GLY A 1 179 ? 9.324 -10.409 -16.464 1.00 76.88 179 GLY A C 1
ATOM 1381 O O . GLY A 1 179 ? 9.874 -11.394 -16.975 1.00 76.88 179 GLY A O 1
ATOM 1382 N N . VAL A 1 180 ? 8.112 -9.992 -16.832 1.00 83.81 180 VAL A N 1
ATOM 1383 C CA . VAL A 1 180 ? 7.226 -10.712 -17.754 1.00 83.81 180 VAL A CA 1
ATOM 1384 C C . VAL A 1 180 ? 7.652 -10.466 -19.204 1.00 83.81 180 VAL A C 1
ATOM 1386 O O . VAL A 1 180 ? 7.670 -9.335 -19.700 1.00 83.81 180 VAL A O 1
ATOM 1389 N N . ALA A 1 181 ? 7.979 -11.547 -19.914 1.00 85.38 181 ALA A N 1
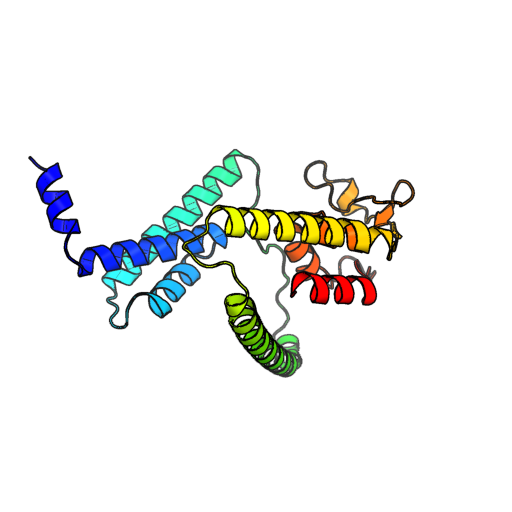ATOM 1390 C CA . ALA A 1 181 ? 8.256 -11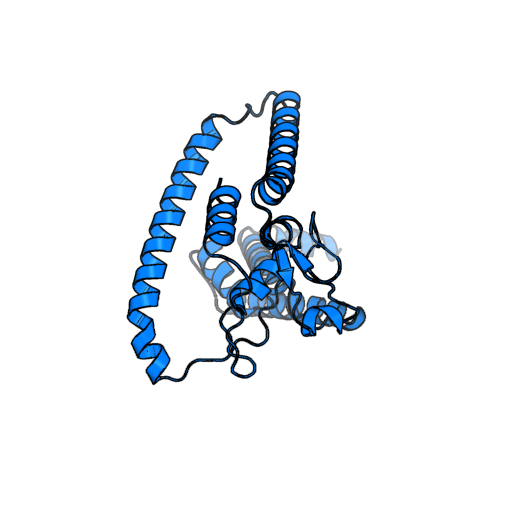.514 -21.346 1.00 85.38 181 ALA A CA 1
ATOM 1391 C C . ALA A 1 181 ? 6.934 -11.543 -22.132 1.00 85.38 181 ALA A C 1
ATOM 1393 O O . ALA A 1 181 ? 6.385 -12.606 -22.411 1.00 85.38 181 ALA A O 1
ATOM 1394 N N . PHE A 1 182 ? 6.410 -10.363 -22.472 1.00 85.75 182 PHE A N 1
ATOM 1395 C CA . PHE A 1 182 ? 5.169 -10.208 -23.234 1.00 85.75 182 PHE A CA 1
ATOM 1396 C C . PHE A 1 182 ? 5.436 -9.506 -24.570 1.00 85.75 182 PHE A C 1
ATOM 1398 O O . PHE A 1 182 ? 5.847 -8.347 -24.583 1.00 85.75 182 PHE A O 1
ATOM 1405 N N . LEU A 1 183 ? 5.217 -10.214 -25.687 1.00 87.44 183 LEU A N 1
ATOM 1406 C CA . LEU A 1 183 ? 5.514 -9.749 -27.055 1.00 87.44 183 LEU A CA 1
ATOM 1407 C C . LEU A 1 183 ? 6.962 -9.246 -27.253 1.00 87.44 183 LEU A C 1
ATOM 1409 O O . LEU A 1 183 ? 7.220 -8.376 -28.081 1.00 87.44 183 LEU A O 1
ATOM 1413 N N . CYS A 1 184 ? 7.923 -9.816 -26.524 1.00 87.00 184 CYS A N 1
ATOM 1414 C CA . CYS A 1 184 ? 9.340 -9.481 -26.653 1.00 87.00 184 CYS A CA 1
ATOM 1415 C C . CYS A 1 184 ? 10.178 -10.713 -27.041 1.00 87.00 184 CYS A C 1
ATOM 1417 O O . CYS A 1 184 ? 9.801 -11.839 -26.705 1.00 87.00 184 CYS A O 1
ATOM 1419 N N . PRO A 1 185 ? 11.322 -10.522 -27.730 1.00 86.06 185 PRO A N 1
ATOM 1420 C CA . PRO A 1 185 ? 12.280 -11.593 -28.004 1.00 86.06 185 PRO A CA 1
ATOM 1421 C C . PRO A 1 185 ? 12.807 -12.257 -26.723 1.00 86.06 185 PRO A C 1
ATOM 1423 O O . PRO A 1 185 ? 12.803 -11.651 -25.649 1.00 86.06 185 PRO A O 1
ATOM 1426 N N . ALA A 1 186 ? 13.320 -13.484 -26.848 1.00 81.81 186 ALA A N 1
ATOM 1427 C CA . ALA A 1 186 ? 13.929 -14.207 -25.733 1.00 81.81 186 ALA A CA 1
ATOM 1428 C C . ALA A 1 186 ? 15.055 -13.382 -25.075 1.00 81.81 186 ALA A C 1
ATOM 1430 O O . ALA A 1 186 ? 15.886 -12.794 -25.764 1.00 81.81 186 ALA A O 1
ATOM 1431 N N . GLY A 1 187 ? 15.060 -13.328 -23.739 1.00 80.50 187 GLY A N 1
ATOM 1432 C CA . GLY A 1 187 ? 16.011 -12.532 -22.949 1.00 80.50 187 GLY A CA 1
ATOM 1433 C C . GLY A 1 187 ? 15.575 -11.088 -22.665 1.00 80.50 187 GLY A C 1
ATOM 1434 O O . GLY A 1 187 ? 16.235 -10.402 -21.883 1.00 80.50 187 GLY A O 1
ATOM 1435 N N . LYS A 1 188 ? 14.450 -10.631 -23.233 1.00 85.88 188 LYS A N 1
ATOM 1436 C CA . LYS A 1 188 ? 13.871 -9.306 -22.967 1.00 85.88 188 LYS A CA 1
ATOM 1437 C C . LYS A 1 188 ? 12.560 -9.404 -22.193 1.00 85.88 188 LYS A C 1
ATOM 1439 O O . LYS A 1 188 ? 11.810 -10.367 -22.347 1.00 85.88 188 LYS A O 1
ATOM 1444 N N . TYR A 1 189 ? 12.267 -8.388 -21.393 1.00 87.56 189 TYR A N 1
A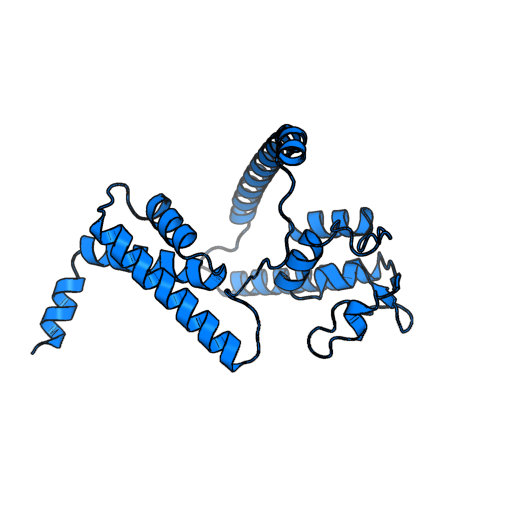TOM 1445 C CA . TYR A 1 189 ? 10.984 -8.228 -20.708 1.00 87.56 189 TYR A CA 1
ATOM 1446 C C . TYR A 1 189 ? 10.254 -6.986 -21.218 1.00 87.56 189 TYR A C 1
ATOM 1448 O O . TYR A 1 189 ? 10.870 -6.059 -21.747 1.00 87.56 189 TYR A O 1
ATOM 1456 N N . ASN A 1 190 ? 8.931 -6.984 -21.072 1.00 89.56 190 ASN A N 1
ATOM 1457 C CA . ASN A 1 190 ? 8.096 -5.828 -21.377 1.00 89.56 190 ASN A CA 1
ATOM 1458 C C . ASN A 1 190 ? 7.872 -5.038 -20.084 1.00 89.56 190 ASN A C 1
ATOM 1460 O O . ASN A 1 190 ? 7.389 -5.594 -19.093 1.00 89.56 190 ASN A O 1
ATOM 1464 N N . GLU A 1 191 ? 8.237 -3.757 -20.087 1.00 89.12 191 GLU A N 1
ATOM 1465 C CA . GLU A 1 191 ? 8.175 -2.896 -18.900 1.00 89.12 191 GLU A CA 1
ATOM 1466 C C . GLU A 1 191 ? 6.749 -2.804 -18.337 1.00 89.12 191 GLU A C 1
ATOM 1468 O O . GLU A 1 191 ? 6.529 -3.020 -17.147 1.00 89.12 191 GLU A O 1
ATOM 1473 N N . LEU A 1 192 ? 5.766 -2.525 -19.198 1.00 89.56 192 LEU A N 1
ATOM 1474 C CA . LEU A 1 192 ? 4.382 -2.292 -18.787 1.00 89.56 192 LEU A CA 1
ATOM 1475 C C . LEU A 1 192 ? 3.668 -3.596 -18.416 1.00 89.56 192 LEU A C 1
ATOM 1477 O O . LEU A 1 192 ? 2.891 -3.623 -17.464 1.00 89.56 192 LEU A O 1
ATOM 1481 N N . ALA A 1 193 ? 3.973 -4.687 -19.124 1.00 89.56 193 ALA A N 1
ATOM 1482 C CA . ALA A 1 193 ? 3.483 -6.015 -18.755 1.00 89.56 193 ALA A CA 1
ATOM 1483 C C . ALA A 1 193 ? 4.018 -6.433 -17.383 1.00 89.56 193 ALA A C 1
ATOM 1485 O O . ALA A 1 193 ? 3.283 -6.994 -16.582 1.00 89.56 193 ALA A O 1
ATOM 1486 N N . THR A 1 194 ? 5.281 -6.117 -17.094 1.00 89.06 194 THR A N 1
ATOM 1487 C CA . THR A 1 194 ? 5.883 -6.405 -15.791 1.00 89.06 194 THR A CA 1
ATOM 1488 C C . THR A 1 194 ? 5.202 -5.604 -14.681 1.00 89.06 194 THR A C 1
ATOM 1490 O O . THR A 1 194 ? 4.918 -6.180 -13.640 1.00 89.06 194 THR A O 1
ATOM 1493 N N . LEU A 1 195 ? 4.869 -4.328 -14.906 1.00 89.50 195 LEU A N 1
ATOM 1494 C CA . LEU A 1 195 ? 4.163 -3.499 -13.916 1.00 89.50 195 LEU A CA 1
ATOM 1495 C C . LEU A 1 195 ? 2.724 -3.967 -13.625 1.00 89.50 195 LEU A C 1
ATOM 1497 O O . LEU A 1 195 ? 2.264 -3.829 -12.498 1.00 89.50 195 LEU A O 1
ATOM 1501 N N . PHE A 1 196 ? 1.993 -4.485 -14.620 1.00 90.75 196 PHE A N 1
ATOM 1502 C CA . PHE A 1 196 ? 0.590 -4.898 -14.436 1.00 90.75 196 PHE A CA 1
ATOM 1503 C C . PHE A 1 196 ? 0.388 -6.381 -14.109 1.00 90.75 196 PHE A C 1
ATOM 1505 O O . PHE A 1 196 ? -0.596 -6.714 -13.454 1.00 90.75 196 PHE A O 1
ATOM 1512 N N . LEU A 1 197 ? 1.253 -7.272 -14.604 1.00 88.75 197 LEU A N 1
ATOM 1513 C CA . LEU A 1 197 ? 1.061 -8.727 -14.513 1.00 88.75 197 LEU A CA 1
ATOM 1514 C C . LEU A 1 197 ? 1.918 -9.394 -13.432 1.00 88.75 197 LEU A C 1
ATOM 1516 O O . LEU A 1 197 ? 1.741 -10.586 -13.187 1.00 88.75 197 LEU A O 1
ATOM 1520 N N . SER A 1 198 ? 2.840 -8.661 -12.805 1.00 87.81 198 SER A N 1
ATOM 1521 C CA . SER A 1 198 ? 3.576 -9.156 -11.635 1.00 87.81 198 SER A CA 1
ATOM 1522 C C . SER A 1 198 ? 2.782 -8.900 -10.356 1.00 87.81 198 SER A C 1
ATOM 1524 O O . SER A 1 198 ? 1.834 -8.109 -10.344 1.00 87.81 198 SER A O 1
ATOM 1526 N N . PHE A 1 199 ? 3.167 -9.557 -9.261 1.00 85.81 199 PHE A N 1
ATOM 1527 C CA . PHE A 1 199 ? 2.546 -9.289 -7.972 1.00 85.81 199 PHE A CA 1
ATOM 1528 C C . PHE A 1 199 ? 2.819 -7.834 -7.528 1.00 85.81 199 PHE A C 1
ATOM 1530 O O . PHE A 1 199 ? 3.917 -7.305 -7.757 1.00 85.81 199 PHE A O 1
ATOM 1537 N N . PRO A 1 200 ? 1.828 -7.139 -6.933 1.00 86.06 200 PRO A N 1
ATOM 1538 C CA . PRO A 1 200 ? 1.989 -5.738 -6.549 1.00 86.06 200 PRO A CA 1
ATOM 1539 C C . PRO A 1 200 ? 3.101 -5.505 -5.522 1.00 86.06 200 PRO A C 1
ATOM 1541 O O . PRO A 1 200 ? 3.769 -4.476 -5.571 1.00 86.06 200 PRO A O 1
ATOM 1544 N N . ASP A 1 201 ? 3.318 -6.440 -4.601 1.00 82.06 201 ASP A N 1
ATOM 1545 C CA . ASP A 1 201 ? 4.350 -6.363 -3.569 1.00 82.06 201 ASP A CA 1
ATOM 1546 C C . ASP A 1 201 ? 5.764 -6.407 -4.157 1.00 82.06 201 ASP A C 1
ATOM 1548 O O . ASP A 1 201 ? 6.580 -5.545 -3.814 1.00 82.06 201 ASP A O 1
ATOM 1552 N N . ASP A 1 202 ? 6.029 -7.306 -5.105 1.00 79.81 202 ASP A N 1
ATOM 1553 C CA . ASP A 1 202 ? 7.300 -7.347 -5.838 1.00 79.81 202 ASP A CA 1
ATOM 1554 C C . ASP A 1 202 ? 7.510 -6.070 -6.659 1.00 79.81 202 ASP A C 1
ATOM 1556 O O . ASP A 1 202 ? 8.599 -5.489 -6.680 1.00 79.81 202 ASP A O 1
ATOM 1560 N N . THR A 1 203 ? 6.437 -5.582 -7.289 1.00 85.62 203 THR A N 1
ATOM 1561 C CA . THR A 1 203 ? 6.468 -4.355 -8.095 1.00 85.62 203 THR A CA 1
ATOM 1562 C C . THR A 1 203 ? 6.812 -3.137 -7.241 1.00 85.62 203 THR A C 1
ATOM 1564 O O . THR A 1 203 ? 7.657 -2.329 -7.627 1.00 85.62 203 THR A O 1
ATOM 1567 N N . ILE A 1 204 ? 6.214 -3.011 -6.052 1.00 85.88 204 ILE A N 1
ATOM 1568 C CA . ILE A 1 204 ? 6.509 -1.930 -5.102 1.00 85.88 204 ILE A CA 1
ATOM 1569 C C . ILE A 1 204 ? 7.952 -2.028 -4.605 1.00 85.88 204 ILE A C 1
ATOM 1571 O O . ILE A 1 204 ? 8.658 -1.017 -4.584 1.00 85.88 204 ILE A O 1
ATOM 1575 N N . GLN A 1 205 ? 8.410 -3.224 -4.224 1.00 79.94 205 GLN A N 1
ATOM 1576 C CA . GLN A 1 205 ? 9.788 -3.425 -3.774 1.00 79.94 205 GLN A CA 1
ATOM 1577 C C . GLN A 1 205 ? 10.792 -3.043 -4.860 1.00 79.94 205 GLN A C 1
ATOM 1579 O O . GLN A 1 205 ? 11.777 -2.363 -4.572 1.00 79.94 205 GLN A O 1
ATOM 1584 N N . LEU A 1 206 ? 10.530 -3.426 -6.110 1.00 78.56 206 LEU A N 1
ATOM 1585 C CA . LEU A 1 206 ? 11.378 -3.042 -7.225 1.00 78.56 206 LEU A CA 1
ATOM 1586 C C . LEU A 1 206 ? 11.354 -1.530 -7.442 1.00 78.56 206 LEU A C 1
ATOM 1588 O O . LEU A 1 206 ? 12.421 -0.934 -7.528 1.00 78.56 206 LEU A O 1
ATOM 1592 N N . LEU A 1 207 ? 10.178 -0.895 -7.492 1.00 83.88 207 LEU A N 1
ATOM 1593 C CA . LEU A 1 207 ? 10.062 0.558 -7.663 1.00 83.88 207 LEU A CA 1
ATOM 1594 C C . LEU A 1 207 ? 10.810 1.330 -6.568 1.00 83.88 207 LEU A C 1
ATOM 1596 O O . LEU A 1 207 ? 11.449 2.337 -6.861 1.00 83.88 207 LEU A O 1
ATOM 1600 N N . LEU A 1 208 ? 10.801 0.847 -5.327 1.00 80.56 208 LEU A N 1
ATOM 1601 C CA . LEU A 1 208 ? 11.546 1.472 -4.231 1.00 80.56 208 LEU A CA 1
ATOM 1602 C C . LEU A 1 208 ? 13.058 1.218 -4.303 1.00 80.56 208 LEU A C 1
ATOM 1604 O O . LEU A 1 208 ? 13.830 2.061 -3.851 1.00 80.56 208 LEU A O 1
ATOM 1608 N N . LYS A 1 209 ? 13.481 0.093 -4.890 1.00 72.88 209 LYS A N 1
ATOM 1609 C CA . LYS A 1 209 ? 14.889 -0.192 -5.210 1.00 72.88 209 LYS A CA 1
ATOM 1610 C C . LYS A 1 209 ? 15.359 0.537 -6.474 1.00 72.88 209 LYS A C 1
ATOM 1612 O O . LYS A 1 209 ? 16.559 0.748 -6.648 1.00 72.88 209 LYS A O 1
ATOM 1617 N N . THR A 1 210 ? 14.448 0.948 -7.364 1.00 67.12 210 THR A N 1
ATOM 1618 C CA . THR A 1 210 ? 14.826 1.690 -8.572 1.00 67.12 210 THR A CA 1
ATOM 1619 C C . THR A 1 210 ? 15.450 3.034 -8.194 1.00 67.12 210 THR A C 1
ATOM 1621 O O . THR A 1 210 ? 14.833 3.865 -7.535 1.00 67.12 210 THR A O 1
ATOM 1624 N N . GLY A 1 211 ? 16.705 3.236 -8.600 1.00 59.00 211 GLY A N 1
ATOM 1625 C CA . GLY A 1 211 ? 17.513 4.397 -8.214 1.00 59.00 211 GLY A CA 1
ATOM 1626 C C . GLY A 1 211 ? 18.595 4.101 -7.171 1.00 59.00 211 GLY A C 1
ATOM 1627 O O . GLY A 1 211 ? 19.400 4.987 -6.878 1.00 59.00 211 GLY A O 1
ATOM 1628 N N . GLU A 1 212 ? 18.672 2.875 -6.644 1.00 57.75 212 GLU A N 1
ATOM 1629 C CA . GLU A 1 212 ? 19.810 2.429 -5.841 1.00 57.75 212 GLU A CA 1
ATOM 1630 C C . GLU A 1 212 ? 21.003 2.087 -6.748 1.00 57.75 212 GLU A C 1
ATOM 1632 O O . GLU A 1 212 ? 20.955 1.172 -7.568 1.00 57.75 212 GLU A O 1
ATOM 1637 N N . GLN A 1 213 ? 22.084 2.862 -6.625 1.00 48.62 213 GLN A N 1
ATOM 1638 C CA . GLN A 1 213 ? 23.307 2.695 -7.409 1.00 48.62 213 GLN A CA 1
ATOM 1639 C C . GLN A 1 213 ? 24.026 1.399 -7.000 1.00 48.62 213 GLN A C 1
ATOM 1641 O O . GLN A 1 213 ? 24.825 1.390 -6.063 1.00 48.62 213 GLN A O 1
ATOM 1646 N N . THR A 1 214 ? 23.749 0.312 -7.713 1.00 50.50 214 THR A N 1
ATOM 1647 C CA . THR A 1 214 ? 24.532 -0.926 -7.669 1.00 50.50 214 THR A CA 1
ATOM 1648 C C . THR A 1 214 ? 25.519 -0.895 -8.838 1.00 50.50 214 THR A C 1
ATOM 1650 O O . THR A 1 214 ? 25.125 -0.874 -9.996 1.00 50.50 214 THR A O 1
ATOM 1653 N N . ASP A 1 215 ? 26.813 -0.788 -8.528 1.00 45.41 215 ASP A N 1
ATOM 1654 C CA . ASP A 1 215 ? 27.932 -0.893 -9.481 1.00 45.41 215 ASP A CA 1
ATOM 1655 C C . ASP A 1 215 ? 27.991 0.108 -10.649 1.00 45.41 215 ASP A C 1
ATOM 1657 O O . ASP A 1 215 ? 28.317 -0.236 -11.780 1.00 45.41 215 ASP A O 1
ATOM 1661 N N . GLY A 1 216 ? 27.785 1.399 -10.370 1.00 47.69 216 GLY A N 1
ATOM 1662 C CA . GLY A 1 216 ? 28.251 2.477 -11.260 1.00 47.69 216 GLY A CA 1
ATOM 1663 C C . GLY A 1 216 ? 27.505 2.647 -12.591 1.00 47.69 216 GLY A C 1
ATOM 1664 O O . GLY A 1 216 ? 27.733 3.660 -13.251 1.00 47.69 216 GLY A O 1
ATOM 1665 N N . ASP A 1 217 ? 26.592 1.743 -12.946 1.00 46.38 217 ASP A N 1
ATOM 1666 C CA . ASP A 1 217 ? 25.738 1.843 -14.129 1.00 46.38 217 ASP A CA 1
ATOM 1667 C C . ASP A 1 217 ? 24.284 2.109 -13.708 1.00 46.38 217 ASP A C 1
ATOM 1669 O O . ASP A 1 217 ? 23.631 1.293 -13.056 1.00 46.38 217 ASP A O 1
ATOM 1673 N N . TYR A 1 218 ? 23.770 3.296 -14.035 1.00 53.66 218 TYR A N 1
ATOM 1674 C CA . TYR A 1 218 ? 22.383 3.667 -13.751 1.00 53.66 218 TYR A CA 1
ATOM 1675 C C . TYR A 1 218 ? 21.460 2.986 -14.763 1.00 53.66 218 TYR A C 1
ATOM 1677 O O . TYR A 1 218 ? 21.113 3.567 -15.794 1.00 53.66 218 TYR A O 1
ATOM 1685 N N . GLN A 1 219 ? 21.033 1.759 -14.482 1.00 58.25 219 GLN A N 1
ATOM 1686 C CA . GLN A 1 219 ? 20.033 1.102 -15.317 1.00 58.25 219 GLN A CA 1
ATOM 1687 C C . GLN A 1 219 ? 18.628 1.505 -14.867 1.00 58.25 219 GLN A C 1
ATOM 1689 O O . GLN A 1 219 ? 18.068 0.978 -13.911 1.00 58.25 219 GLN A O 1
ATOM 1694 N N . GLU A 1 220 ? 18.039 2.479 -15.565 1.00 67.94 220 GLU A N 1
ATOM 1695 C CA . GLU A 1 220 ? 16.615 2.788 -15.412 1.00 67.94 220 GLU A CA 1
ATOM 1696 C C . GLU A 1 220 ? 15.796 1.524 -15.728 1.00 67.94 220 GLU A C 1
ATOM 1698 O O . GLU A 1 220 ? 15.815 1.060 -16.858 1.00 67.94 220 GLU A O 1
ATOM 1703 N N . HIS A 1 221 ? 15.072 0.939 -14.775 1.00 74.06 221 HIS A N 1
ATOM 1704 C CA . HIS A 1 221 ? 14.280 -0.272 -15.058 1.00 74.06 221 HIS A CA 1
ATOM 1705 C C . HIS A 1 221 ? 12.978 0.020 -15.822 1.00 74.06 221 HIS A C 1
ATOM 1707 O O . HIS A 1 221 ? 12.422 -0.870 -16.460 1.00 74.06 221 HIS A O 1
ATOM 1713 N N . PHE A 1 222 ? 12.495 1.267 -15.791 1.00 82.69 222 PHE A N 1
ATOM 1714 C CA . PHE A 1 222 ? 11.212 1.649 -16.379 1.00 82.69 222 PHE A CA 1
ATOM 1715 C C . PHE A 1 222 ? 11.289 2.992 -17.100 1.00 82.69 222 PHE A C 1
ATOM 1717 O O . PHE A 1 222 ? 11.841 3.962 -16.576 1.00 82.69 222 PHE A O 1
ATOM 1724 N N . SER A 1 223 ? 10.667 3.084 -18.277 1.00 86.69 223 SER A N 1
ATOM 1725 C CA . SER A 1 223 ? 10.484 4.363 -18.959 1.00 86.69 223 SER A CA 1
ATOM 1726 C C . SER A 1 223 ? 9.465 5.250 -18.237 1.00 86.69 223 SER A C 1
ATOM 1728 O O . SER A 1 223 ? 8.428 4.786 -17.754 1.00 86.69 223 SER A O 1
ATOM 1730 N N . ARG A 1 224 ? 9.692 6.570 -18.264 1.00 88.12 224 ARG A N 1
ATOM 1731 C CA . ARG A 1 224 ? 8.757 7.579 -17.725 1.00 88.12 224 ARG A CA 1
ATOM 1732 C C . ARG A 1 224 ? 7.353 7.453 -18.320 1.00 88.12 224 ARG A C 1
ATOM 1734 O O . ARG A 1 224 ? 6.371 7.695 -17.628 1.00 88.12 224 ARG A O 1
ATOM 1741 N N . ARG A 1 225 ? 7.250 7.070 -19.599 1.00 88.75 225 ARG A N 1
ATOM 1742 C CA . ARG A 1 225 ? 5.957 6.872 -20.276 1.00 88.75 225 ARG A CA 1
ATOM 1743 C C . ARG A 1 225 ? 5.199 5.687 -19.682 1.00 88.75 225 ARG A C 1
ATOM 1745 O O . ARG A 1 225 ? 4.036 5.840 -19.330 1.00 88.75 225 ARG A O 1
ATOM 1752 N N . SER A 1 226 ? 5.874 4.550 -19.522 1.00 88.50 226 SER A N 1
ATOM 1753 C CA . SER A 1 226 ? 5.310 3.327 -18.941 1.00 88.50 226 SER A CA 1
ATOM 1754 C C . SER A 1 226 ? 4.836 3.563 -17.503 1.00 88.50 226 SER A C 1
ATOM 1756 O O . SER A 1 226 ? 3.713 3.201 -17.162 1.00 88.50 226 SER A O 1
ATOM 1758 N N . LEU A 1 227 ? 5.641 4.261 -16.691 1.00 89.94 227 LEU A N 1
ATOM 1759 C CA . LEU A 1 227 ? 5.287 4.623 -15.314 1.00 89.94 227 LEU A CA 1
ATOM 1760 C C . LEU A 1 227 ? 4.064 5.541 -15.238 1.00 89.94 227 LEU A C 1
ATOM 1762 O O . LEU A 1 227 ? 3.194 5.316 -14.405 1.00 89.94 227 LEU A O 1
ATOM 1766 N N . LEU A 1 228 ? 3.971 6.553 -16.107 1.00 91.31 228 LEU A N 1
ATOM 1767 C CA . LEU A 1 228 ? 2.815 7.454 -16.133 1.00 91.31 228 LEU A CA 1
ATOM 1768 C C . LEU A 1 228 ? 1.533 6.726 -16.547 1.00 91.31 228 LEU A C 1
ATOM 1770 O O . LEU A 1 228 ? 0.500 6.912 -15.908 1.00 91.31 228 LEU A O 1
ATOM 1774 N N . VAL A 1 229 ? 1.595 5.879 -17.580 1.00 91.88 229 VAL A N 1
ATOM 1775 C CA . VAL A 1 229 ? 0.441 5.075 -18.018 1.00 91.88 229 VAL A CA 1
ATOM 1776 C C . VAL A 1 229 ? -0.010 4.138 -16.902 1.00 91.88 229 VAL A C 1
ATOM 1778 O O . VAL A 1 229 ? -1.206 4.068 -16.615 1.00 91.88 229 VAL A O 1
ATOM 1781 N N . HIS A 1 230 ? 0.931 3.463 -16.239 1.00 91.88 230 HIS A N 1
ATOM 1782 C CA . HIS A 1 230 ? 0.622 2.598 -15.107 1.00 91.88 230 HIS A CA 1
ATOM 1783 C C . HIS A 1 230 ? 0.010 3.383 -13.939 1.00 91.88 230 HIS A C 1
ATOM 1785 O O . HIS A 1 230 ? -1.072 3.030 -13.487 1.00 91.88 230 HIS A O 1
ATOM 1791 N N . ALA A 1 231 ? 0.631 4.487 -13.509 1.00 91.50 231 ALA A N 1
ATOM 1792 C CA . ALA A 1 231 ? 0.158 5.288 -12.380 1.00 91.50 231 ALA A CA 1
ATOM 1793 C C . ALA A 1 231 ? -1.247 5.865 -12.606 1.00 91.50 231 ALA A C 1
ATOM 1795 O O . ALA A 1 231 ? -2.082 5.816 -11.706 1.00 91.50 231 ALA A O 1
ATOM 1796 N N . VAL A 1 232 ? -1.532 6.382 -13.807 1.00 90.62 232 VAL A N 1
ATOM 1797 C CA . VAL A 1 232 ? -2.857 6.931 -14.133 1.00 90.62 232 VAL A CA 1
ATOM 1798 C C . VAL A 1 232 ? -3.904 5.825 -14.206 1.00 90.62 232 VAL A C 1
ATOM 1800 O O . VAL A 1 232 ? -4.985 5.985 -13.650 1.00 90.62 232 VAL A O 1
ATOM 1803 N N . THR A 1 233 ? -3.591 4.702 -14.857 1.00 91.38 233 THR A N 1
ATOM 1804 C CA . THR A 1 233 ? -4.552 3.598 -15.009 1.00 91.38 233 THR A CA 1
ATOM 1805 C C . THR A 1 233 ? -4.827 2.910 -13.676 1.00 91.38 233 THR A C 1
ATOM 1807 O O . THR A 1 233 ? -5.961 2.553 -13.415 1.00 91.38 233 THR A O 1
ATOM 1810 N N . TYR A 1 234 ? -3.812 2.733 -12.828 1.00 90.56 234 TYR A N 1
ATOM 1811 C CA . TYR A 1 234 ? -3.961 2.083 -11.525 1.00 90.56 234 TYR A CA 1
ATOM 1812 C C . TYR A 1 234 ? -4.706 2.962 -10.504 1.00 90.56 234 TYR A C 1
ATOM 1814 O O . TYR A 1 234 ? -5.284 2.447 -9.552 1.00 90.56 234 TYR A O 1
ATOM 1822 N N . MET A 1 235 ? -4.692 4.289 -10.685 1.00 87.38 235 MET A N 1
ATOM 1823 C CA . MET A 1 235 ? -5.438 5.225 -9.836 1.00 87.38 235 MET A CA 1
ATOM 1824 C C . MET A 1 235 ? -6.947 5.242 -10.142 1.00 87.38 235 MET A C 1
ATOM 1826 O O . MET A 1 235 ? -7.734 5.564 -9.250 1.00 87.38 235 MET A O 1
ATOM 1830 N N . ILE A 1 236 ? -7.336 4.967 -11.393 1.00 82.75 236 ILE A N 1
ATOM 1831 C CA . ILE A 1 236 ? -8.727 5.003 -11.886 1.00 82.75 236 ILE A CA 1
ATOM 1832 C C . ILE A 1 236 ? -9.411 3.661 -11.623 1.00 82.75 236 ILE A C 1
ATOM 1834 O O . ILE A 1 236 ? -10.551 3.697 -11.106 1.00 82.75 236 ILE A O 1
#

Secondary structure (DSSP, 8-state):
-HHHHHHHHTTSHHHHHHHHHHHHHHHHHHHHS-HHHHHHHHHHHS-SS--HHHHHHHHHHHHHHHHHHHHHHHHTT---SSSS----PPPPPHHHHHHHHHHHHHHHHHHHHHHHHHHHHHHHHGGGSPPTT-HHHHHHHHHHHHHHHHHHHHHHHHHT--EEEPPTHHHH-SS---S--SS--TTEEEHHHHHHHS-HHHHHHHHHHTT--STT----SS-HHHHHHHHHHHH-

Radius of gyration: 23.02 Å; chains: 1; bounding box: 60×44×63 Å

pLDDT: mean 83.95, std 12.8, range [45.41, 96.75]

Sequence (236 aa):
WTSSRLMTTMLCDLDQREFISAGAASGLAAAFGAPIGGVLFALEEASSFWSHKVTWRCFLSAAMASFVLSTLNRCHNFTTTGMISLNGLKSPSRTQWAYQLPFFFTMAALAGLLGSFFNILHSWLAKLRAPKSNSTARLAEAVLLCAVSVGLMFSLPYAFSTCRDRPPHWVDDELDKYGVAFLCPAGKYNELATLFLSFPDDTIQLLLKTGEQTDGDYQEHFSRRSLLVHAVTYMI

Foldseek 3Di:
DVVVVVVVVCPDPVNVLLVVLLVQLQVVCQAEVDSLVSNVVSVVPRDPDDDPVSSVSSSVSNNVSLVVNCVVCVVVVHPASHNFRQPDDDDDDPVVCVVCVVVVVVVVVVVVVLVVVLVVVVVVVVVVADDPVDPPSNVVVVVVVVVVLVVCLPVVCVVDFDKDADDVVCVPDPPHVQADCDPDPPRIGGLLNSCRVPDVSVNVSVVSCQPPDDPPDNDRSHDPVSVVSSVVSVSD